Protein AF-A0A9E1AQU6-F1 (afdb_monomer_lite)

Radius of gyration: 32.53 Å; chains: 1; bounding box: 78×44×79 Å

Foldseek 3Di:
DKEKEWEDEPPFTFWIKIFPLADDDPPPLVVVSVQLVVLVVVLVCCLCPVVVADWDWDDDLTMTIIGHDDPVSRVVSRVSVVVSLVSLVVSCVVPPPNYDYYYDYPPDDDDDDPPPPPDDDDDDPPCPPVVSRDPDDDPDPPPPPPPPDPPPFAAPDDAFDWDAFFDWGTQDAPPQAAEDAQWDADPNRTITGHHTAGKHWDADPDRHIYIHGDHD

Structure (mmCIF, N/CA/C/O backbone):
data_AF-A0A9E1AQU6-F1
#
_entry.id   AF-A0A9E1AQU6-F1
#
loop_
_atom_site.group_PDB
_atom_site.id
_atom_site.type_symbol
_atom_site.label_atom_id
_atom_site.label_alt_id
_atom_site.label_comp_id
_atom_site.label_asym_id
_atom_site.label_entity_id
_atom_site.label_seq_id
_atom_site.pdbx_PDB_ins_code
_atom_site.Cartn_x
_atom_site.Cartn_y
_atom_site.Cartn_z
_atom_site.occupancy
_atom_site.B_iso_or_equiv
_atom_site.auth_seq_id
_atom_site.auth_comp_id
_atom_site.auth_asym_id
_atom_site.auth_atom_id
_atom_site.pdbx_PDB_model_num
ATOM 1 N N . MET A 1 1 ? -4.475 11.770 0.609 1.00 81.25 1 MET A N 1
ATOM 2 C CA . MET A 1 1 ? -4.523 12.179 2.023 1.00 81.25 1 MET A CA 1
ATOM 3 C C . MET A 1 1 ? -5.515 11.249 2.675 1.00 81.25 1 MET A C 1
ATOM 5 O O . MET A 1 1 ? -6.599 11.107 2.121 1.00 81.25 1 MET A O 1
ATOM 9 N N . ILE A 1 2 ? -5.113 10.579 3.747 1.00 87.69 2 ILE A N 1
ATOM 10 C CA . ILE A 1 2 ? -5.974 9.685 4.518 1.00 87.69 2 ILE A CA 1
ATOM 11 C C . ILE A 1 2 ? -6.575 10.509 5.648 1.00 87.69 2 ILE A C 1
ATOM 13 O O . ILE A 1 2 ? -5.837 11.195 6.349 1.00 87.69 2 ILE A O 1
ATOM 17 N N . TYR A 1 3 ? -7.886 10.434 5.831 1.00 89.38 3 TYR A N 1
ATOM 18 C CA . TYR A 1 3 ? -8.571 11.072 6.949 1.00 89.38 3 TYR A CA 1
ATOM 19 C C . TYR A 1 3 ? -9.037 9.989 7.907 1.00 89.38 3 TYR A C 1
ATOM 21 O O . TYR A 1 3 ? -9.740 9.069 7.493 1.00 89.38 3 TYR A O 1
ATOM 29 N N . ALA A 1 4 ? -8.625 10.082 9.165 1.00 92.31 4 ALA A N 1
ATOM 30 C CA . ALA A 1 4 ? -8.988 9.153 10.219 1.00 92.31 4 ALA A CA 1
ATOM 31 C C . ALA A 1 4 ? -9.686 9.912 11.352 1.00 92.31 4 ALA A C 1
ATOM 33 O O . ALA A 1 4 ? -9.085 10.713 12.069 1.00 92.31 4 ALA A O 1
ATOM 34 N N . HIS A 1 5 ? -10.975 9.639 11.496 1.00 93.62 5 HIS A N 1
ATOM 35 C CA . HIS A 1 5 ? -11.864 10.245 12.471 1.00 93.62 5 HIS A CA 1
ATOM 36 C C . HIS A 1 5 ? -12.239 9.207 13.524 1.00 93.62 5 HIS A C 1
ATOM 38 O O . HIS A 1 5 ? -12.744 8.140 13.183 1.00 93.62 5 HIS A O 1
ATOM 44 N N . PHE A 1 6 ? -12.032 9.515 14.801 1.00 93.25 6 PHE A N 1
ATOM 45 C CA . PHE A 1 6 ? -12.465 8.662 15.909 1.00 93.25 6 PHE A CA 1
ATOM 46 C C . PHE A 1 6 ? -13.637 9.296 16.651 1.00 93.25 6 PHE A C 1
ATOM 48 O O . PHE A 1 6 ? -13.600 10.475 17.010 1.00 93.25 6 PHE A O 1
ATOM 55 N N . PHE A 1 7 ? -14.672 8.499 16.905 1.00 92.62 7 PHE A N 1
ATOM 56 C CA . PHE A 1 7 ? -15.857 8.930 17.641 1.00 92.62 7 PHE A CA 1
ATOM 57 C C . PHE A 1 7 ? -15.645 8.676 19.135 1.00 92.62 7 PHE A C 1
ATOM 59 O O . PHE A 1 7 ? -15.258 7.573 19.527 1.00 92.62 7 PHE A O 1
ATOM 66 N N . LYS A 1 8 ? -15.904 9.673 19.986 1.00 87.12 8 LYS A N 1
ATOM 67 C CA . LYS A 1 8 ? -15.788 9.536 21.445 1.00 87.12 8 LYS A CA 1
ATOM 68 C C . LYS A 1 8 ? -17.160 9.612 22.121 1.00 87.12 8 LYS A C 1
ATOM 70 O O . LYS A 1 8 ? -17.977 10.478 21.803 1.00 87.12 8 LYS A O 1
ATOM 75 N N . PHE A 1 9 ? -17.387 8.734 23.098 1.00 84.25 9 PHE A N 1
ATOM 76 C CA . PHE A 1 9 ? -18.501 8.788 24.048 1.00 84.25 9 PHE A CA 1
ATOM 77 C C . PHE A 1 9 ? -17.932 8.932 25.465 1.00 84.25 9 PHE A C 1
ATOM 79 O O . PHE A 1 9 ? -17.433 7.977 26.066 1.00 84.25 9 PHE A O 1
ATOM 86 N N . GLY A 1 10 ? -17.929 10.161 25.985 1.00 85.00 10 GLY A N 1
ATOM 87 C CA . GLY A 1 10 ? -17.203 10.482 27.213 1.00 85.00 10 GLY A CA 1
ATOM 88 C C . GLY A 1 10 ? -15.702 10.220 27.051 1.00 85.00 10 GLY A C 1
ATOM 89 O O . GLY A 1 10 ? -15.044 10.876 26.249 1.00 85.00 10 GLY A O 1
ATOM 90 N N . LYS A 1 11 ? -15.159 9.261 27.814 1.00 84.38 11 LYS A N 1
ATOM 91 C CA . LYS A 1 11 ? -13.746 8.839 27.718 1.00 84.38 11 LYS A CA 1
ATOM 92 C C . LYS A 1 11 ? -13.517 7.651 26.781 1.00 84.38 11 LYS A C 1
ATOM 94 O O . LYS A 1 11 ? -12.368 7.338 26.488 1.00 84.38 11 LYS A O 1
ATOM 99 N N . LEU A 1 12 ? -14.583 6.978 26.355 1.00 86.50 12 LEU A N 1
ATOM 100 C CA . LEU A 1 12 ? -14.497 5.775 25.535 1.00 86.50 12 LEU A CA 1
ATOM 101 C C . LEU A 1 12 ? -14.495 6.134 24.054 1.00 86.50 12 LEU A C 1
ATOM 103 O O . LEU A 1 12 ? -15.091 7.128 23.635 1.00 86.50 12 LEU A O 1
ATOM 107 N N . CYS A 1 13 ? -13.837 5.300 23.257 1.00 89.88 13 CYS A N 1
ATOM 108 C CA . CYS A 1 13 ? -13.944 5.359 21.809 1.00 89.88 13 CYS A CA 1
ATOM 109 C C . CYS A 1 13 ? -15.171 4.545 21.388 1.00 89.88 13 CYS A C 1
ATOM 111 O O . CYS A 1 13 ? -15.266 3.359 21.691 1.00 89.88 13 CYS A O 1
ATOM 113 N N . SER A 1 14 ? -16.127 5.181 20.715 1.00 92.50 14 SER A N 1
ATOM 114 C CA . SER A 1 14 ? -17.335 4.518 20.219 1.00 92.50 14 SER A CA 1
ATOM 115 C C . SER A 1 14 ? -17.184 4.003 18.790 1.00 92.50 14 SER A C 1
ATOM 117 O O . SER A 1 14 ? -18.062 3.295 18.307 1.00 92.50 14 SER A O 1
ATOM 119 N N . GLY A 1 15 ? -16.085 4.319 18.104 1.00 93.12 15 GLY A N 1
ATOM 120 C CA . GLY A 1 15 ? -15.823 3.831 16.756 1.00 93.12 15 GLY A CA 1
ATOM 121 C C . GLY A 1 15 ? -14.897 4.739 15.957 1.00 93.12 15 GLY A C 1
ATOM 122 O O . GLY A 1 15 ? -14.245 5.626 16.508 1.00 93.12 15 GLY A O 1
ATOM 123 N N . PHE A 1 16 ? -14.859 4.530 14.646 1.00 94.62 16 PHE A N 1
ATOM 124 C CA . PHE A 1 16 ? -14.037 5.306 13.723 1.00 94.62 16 PHE A CA 1
ATOM 125 C C . PHE A 1 16 ? -14.684 5.437 12.336 1.00 94.62 16 PHE A C 1
ATOM 127 O O . PHE A 1 16 ? -15.526 4.628 11.944 1.00 94.62 16 PHE A O 1
ATOM 134 N N . SER A 1 17 ? -14.256 6.444 11.581 1.00 92.88 17 SER A N 1
ATOM 135 C CA . SER A 1 17 ? -14.428 6.576 10.134 1.00 92.88 17 SER A CA 1
ATOM 136 C C . SER A 1 17 ? -13.066 6.868 9.514 1.00 92.88 17 SER A C 1
ATOM 138 O O . SER A 1 17 ? -12.345 7.753 9.973 1.00 92.88 17 SER A O 1
ATOM 140 N N . ILE A 1 18 ? -12.689 6.098 8.499 1.00 91.25 18 ILE A N 1
ATOM 141 C CA . ILE A 1 18 ? -11.427 6.268 7.785 1.00 91.25 18 ILE A CA 1
ATOM 142 C C . ILE A 1 18 ? -11.747 6.384 6.305 1.00 91.25 18 ILE A C 1
ATOM 144 O O . ILE A 1 18 ? -12.448 5.539 5.760 1.00 91.25 18 ILE A O 1
ATOM 148 N N . SER A 1 19 ? -11.240 7.434 5.662 1.00 88.44 19 SER A N 1
ATOM 149 C CA . SER A 1 19 ? -11.447 7.710 4.241 1.00 88.44 19 SER A CA 1
ATOM 150 C C . SER A 1 19 ? -10.154 8.112 3.534 1.00 88.44 19 SER A C 1
ATOM 152 O O . SER A 1 19 ? -9.137 8.406 4.166 1.00 88.44 19 SER A O 1
ATOM 154 N N . GLY A 1 20 ? -10.160 8.085 2.199 1.00 81.62 20 GLY A N 1
ATOM 155 C CA . GLY A 1 20 ? -8.992 8.466 1.394 1.00 81.62 20 GLY A CA 1
ATOM 156 C C . GLY A 1 20 ? -7.836 7.459 1.442 1.00 81.62 20 GLY A C 1
ATOM 157 O O . GLY A 1 20 ? -6.734 7.767 0.986 1.00 81.62 20 GLY A O 1
ATOM 158 N N . HIS A 1 21 ? -8.090 6.263 1.981 1.00 70.12 21 HIS A N 1
ATOM 159 C CA . HIS A 1 21 ? -7.170 5.123 1.996 1.00 70.12 21 HIS A CA 1
ATOM 160 C C . HIS A 1 21 ? -7.292 4.244 0.735 1.00 70.12 21 HIS A C 1
ATOM 162 O O . HIS A 1 21 ? -6.485 3.333 0.556 1.00 70.12 21 HIS A O 1
ATOM 168 N N . ALA A 1 22 ? -8.264 4.516 -0.149 1.00 60.03 22 ALA A N 1
ATOM 169 C CA . ALA A 1 22 ? -8.421 3.858 -1.444 1.00 60.03 22 ALA A CA 1
ATOM 170 C C . ALA A 1 22 ? -8.105 4.844 -2.589 1.00 60.03 22 ALA A C 1
ATOM 172 O O . ALA A 1 22 ? -8.718 5.903 -2.709 1.00 60.03 22 ALA A O 1
ATOM 173 N N . GLY A 1 23 ? -7.113 4.524 -3.430 1.00 57.84 23 GLY A N 1
ATOM 174 C CA . GLY A 1 23 ? -6.743 5.356 -4.584 1.00 57.84 23 GLY A CA 1
ATOM 175 C C . GLY A 1 23 ? -5.286 5.215 -5.035 1.00 57.84 23 GLY A C 1
ATOM 176 O O . GLY A 1 23 ? -4.486 4.543 -4.390 1.00 57.84 23 GLY A O 1
ATOM 177 N N . TYR A 1 24 ? -4.948 5.846 -6.164 1.00 47.81 24 TYR A N 1
ATOM 178 C CA . TYR A 1 24 ? -3.566 5.980 -6.643 1.00 47.81 24 TYR A CA 1
ATOM 179 C C . TYR A 1 24 ? -2.868 7.114 -5.893 1.00 47.81 24 TYR A C 1
ATOM 181 O O . TYR A 1 24 ? -3.342 8.251 -5.923 1.00 47.81 24 TYR A O 1
ATOM 189 N N . ALA A 1 25 ? -1.731 6.828 -5.266 1.00 54.50 25 ALA A N 1
ATOM 190 C CA . ALA A 1 25 ? -0.905 7.840 -4.633 1.00 54.50 25 ALA A CA 1
ATOM 191 C C . ALA A 1 25 ? 0.552 7.740 -5.122 1.00 54.50 25 ALA A C 1
ATOM 193 O O . ALA A 1 25 ? 0.964 6.743 -5.710 1.00 54.50 25 ALA A O 1
ATOM 194 N N . ASP A 1 26 ? 1.328 8.813 -4.953 1.00 54.22 26 ASP A N 1
ATOM 195 C CA . ASP A 1 26 ? 2.749 8.820 -5.319 1.00 54.22 26 ASP A CA 1
ATOM 196 C C . ASP A 1 26 ? 3.535 7.762 -4.524 1.00 54.22 26 ASP A C 1
ATOM 198 O O . ASP A 1 26 ? 3.145 7.371 -3.419 1.00 54.22 26 ASP A O 1
ATOM 202 N N . TYR A 1 27 ? 4.681 7.330 -5.059 1.00 51.16 27 TYR A N 1
ATOM 203 C CA . TYR A 1 27 ? 5.552 6.337 -4.423 1.00 51.16 27 TYR A CA 1
ATOM 204 C C . TYR A 1 27 ? 5.851 6.707 -2.955 1.00 51.16 27 TYR A C 1
ATOM 206 O O . TYR A 1 27 ? 6.379 7.782 -2.680 1.00 51.16 27 TYR A O 1
ATOM 214 N N . GLY A 1 28 ? 5.491 5.822 -2.017 1.00 53.81 28 GLY A N 1
ATOM 215 C CA . GLY A 1 28 ? 5.585 6.041 -0.564 1.00 53.81 28 GLY A CA 1
ATOM 216 C C . GLY A 1 28 ? 4.226 6.225 0.124 1.00 53.81 28 GLY A C 1
ATOM 217 O O . GLY A 1 28 ? 4.003 5.641 1.181 1.00 53.81 28 GLY A O 1
ATOM 218 N N . LYS A 1 29 ? 3.266 6.909 -0.512 1.00 61.75 29 LYS A N 1
ATOM 219 C CA . LYS A 1 29 ? 1.885 7.021 -0.001 1.00 61.75 29 LYS A CA 1
ATOM 220 C C . LYS A 1 29 ? 1.119 5.696 -0.113 1.00 61.75 29 LYS A C 1
ATOM 222 O O . LYS A 1 29 ? 0.287 5.401 0.737 1.00 61.75 29 LYS A O 1
ATOM 227 N N . ASP A 1 30 ? 1.463 4.863 -1.098 1.00 69.19 30 ASP A N 1
ATOM 228 C CA . ASP A 1 30 ? 0.910 3.508 -1.261 1.00 69.19 30 ASP A CA 1
ATOM 229 C C . ASP A 1 30 ? 1.187 2.600 -0.045 1.00 69.19 30 ASP A C 1
ATOM 231 O O . ASP A 1 30 ? 0.368 1.744 0.289 1.00 69.19 30 ASP A O 1
ATOM 235 N N . ILE A 1 31 ? 2.330 2.792 0.631 1.00 75.38 31 ILE A N 1
ATOM 236 C CA . ILE A 1 31 ? 2.708 2.018 1.825 1.00 75.38 31 ILE A CA 1
ATOM 237 C C . ILE A 1 31 ? 1.807 2.413 2.994 1.00 75.38 31 ILE A C 1
ATOM 239 O O . ILE A 1 31 ? 1.235 1.541 3.643 1.00 75.38 31 ILE A O 1
ATOM 243 N N . ALA A 1 32 ? 1.615 3.716 3.213 1.00 79.62 32 ALA A N 1
ATOM 244 C CA . ALA A 1 32 ? 0.708 4.214 4.239 1.00 79.62 32 ALA A CA 1
ATOM 245 C C . ALA A 1 32 ? -0.735 3.735 3.998 1.00 79.62 32 ALA A C 1
ATOM 247 O O . ALA A 1 32 ? -1.357 3.215 4.919 1.00 79.62 32 ALA A O 1
ATOM 248 N N . CYS A 1 33 ? -1.250 3.808 2.764 1.00 82.50 33 CYS A N 1
ATOM 249 C CA . CYS A 1 33 ? -2.588 3.302 2.436 1.00 82.50 33 CYS A CA 1
ATOM 250 C C . CYS A 1 33 ? -2.745 1.803 2.743 1.00 82.50 33 CYS A C 1
ATOM 252 O O . CYS A 1 33 ? -3.758 1.395 3.315 1.00 82.50 33 CYS A O 1
ATOM 254 N N . ALA A 1 34 ? -1.748 0.980 2.398 1.00 82.69 34 ALA A N 1
ATOM 255 C CA . ALA A 1 34 ? -1.772 -0.456 2.671 1.00 82.69 34 ALA A CA 1
ATOM 256 C C . ALA A 1 34 ? -1.716 -0.766 4.177 1.00 82.69 34 ALA A C 1
ATOM 258 O O . ALA A 1 34 ? -2.478 -1.612 4.655 1.00 82.69 34 ALA A O 1
ATOM 259 N N . SER A 1 35 ? -0.861 -0.061 4.925 1.00 87.62 35 SER A N 1
ATOM 260 C CA . SER A 1 35 ? -0.761 -0.192 6.383 1.00 87.62 35 SER A CA 1
ATOM 261 C C . SER A 1 35 ? -2.067 0.203 7.071 1.00 87.62 35 SER A C 1
ATOM 263 O O . SER A 1 35 ? -2.590 -0.574 7.868 1.00 87.62 35 SER A O 1
ATOM 265 N N . VAL A 1 36 ? -2.651 1.350 6.698 1.00 89.62 36 VAL A N 1
ATOM 266 C CA . VAL A 1 36 ? -3.947 1.805 7.226 1.00 89.62 36 VAL A CA 1
ATOM 267 C C . VAL A 1 36 ? -5.040 0.789 6.911 1.00 89.62 36 VAL A C 1
ATOM 269 O O . VAL A 1 36 ? -5.728 0.346 7.823 1.00 89.62 36 VAL A O 1
ATOM 272 N N . THR A 1 37 ? -5.167 0.359 5.653 1.00 87.38 37 THR A N 1
ATOM 273 C CA . THR A 1 37 ? -6.201 -0.611 5.246 1.00 87.38 37 THR A CA 1
ATOM 274 C C . THR A 1 37 ? -6.109 -1.903 6.061 1.00 87.38 37 THR A C 1
ATOM 276 O O . THR A 1 37 ? -7.117 -2.380 6.577 1.00 87.38 37 THR A O 1
ATOM 279 N N . SER A 1 38 ? -4.896 -2.433 6.242 1.00 90.06 38 SER A N 1
ATOM 280 C CA . SER A 1 38 ? -4.673 -3.677 6.989 1.00 90.06 38 SER A CA 1
ATOM 281 C C . SER A 1 38 ? -5.001 -3.525 8.477 1.00 90.06 38 SER A C 1
ATOM 283 O O . SER A 1 38 ? -5.606 -4.417 9.071 1.00 90.06 38 SER A O 1
ATOM 285 N N . ALA A 1 39 ? -4.626 -2.395 9.085 1.00 92.94 39 ALA A N 1
ATOM 286 C CA . ALA A 1 39 ? -4.916 -2.118 10.488 1.00 92.94 39 ALA A CA 1
ATOM 287 C C . ALA A 1 39 ? -6.423 -1.965 10.737 1.00 92.94 39 ALA A C 1
ATOM 289 O O . ALA A 1 39 ? -6.947 -2.508 11.706 1.00 92.94 39 ALA A O 1
ATOM 290 N N . VAL A 1 40 ? -7.131 -1.281 9.836 1.00 92.19 40 VAL A N 1
ATOM 291 C CA . VAL A 1 40 ? -8.583 -1.093 9.924 1.00 92.19 40 VAL A CA 1
ATOM 292 C C . VAL A 1 40 ? -9.331 -2.411 9.808 1.00 92.19 40 VAL A C 1
ATOM 294 O O . VAL A 1 40 ? -10.219 -2.682 10.614 1.00 92.19 40 VAL A O 1
ATOM 297 N N . GLU A 1 41 ? -8.956 -3.247 8.841 1.00 88.88 41 GLU A N 1
ATOM 298 C CA . GLU A 1 41 ? -9.550 -4.571 8.657 1.00 88.88 41 GLU A CA 1
ATOM 299 C C . GLU A 1 41 ? -9.289 -5.474 9.870 1.00 88.88 41 GLU A C 1
ATOM 301 O O . GLU A 1 41 ? -10.209 -6.125 10.365 1.00 88.88 41 GLU A O 1
ATOM 306 N N . LEU A 1 42 ? -8.068 -5.458 10.414 1.00 92.75 42 LEU A N 1
ATOM 307 C CA . LEU A 1 42 ? -7.732 -6.202 11.628 1.00 92.75 42 LEU A CA 1
ATOM 308 C C . LEU A 1 42 ? -8.572 -5.747 12.829 1.00 92.75 42 LEU A C 1
ATOM 310 O O . LEU A 1 42 ? -9.098 -6.587 13.558 1.00 92.75 42 LEU A O 1
ATOM 314 N N . THR A 1 43 ? -8.725 -4.438 13.031 1.00 94.94 43 THR A N 1
ATOM 315 C CA . THR A 1 43 ? -9.535 -3.881 14.122 1.00 94.94 43 THR A CA 1
ATOM 316 C C . THR A 1 43 ? -11.013 -4.217 13.947 1.00 94.94 43 THR A C 1
ATOM 318 O O . THR A 1 43 ? -11.650 -4.662 14.901 1.00 94.94 43 THR A O 1
ATOM 321 N N . ALA A 1 44 ? -11.561 -4.065 12.739 1.00 91.56 44 ALA A N 1
ATOM 322 C CA . ALA A 1 44 ? -12.957 -4.383 12.455 1.00 91.56 44 ALA A CA 1
ATOM 323 C C . ALA A 1 44 ? -13.258 -5.872 12.686 1.00 91.56 44 ALA A C 1
ATOM 325 O O . ALA A 1 44 ? -14.219 -6.198 13.385 1.00 91.56 44 ALA A O 1
ATOM 326 N N . ASN A 1 45 ? -12.403 -6.767 12.182 1.00 89.69 45 ASN A N 1
ATOM 327 C CA . ASN A 1 45 ? -12.534 -8.212 12.385 1.00 89.69 45 ASN A CA 1
ATOM 328 C C . ASN A 1 45 ? -12.310 -8.602 13.854 1.00 89.69 45 ASN A C 1
ATOM 330 O O . ASN A 1 45 ? -13.003 -9.465 14.383 1.00 89.69 45 ASN A O 1
ATOM 334 N N . GLY A 1 46 ? -11.384 -7.946 14.556 1.00 92.69 46 GLY A N 1
ATOM 335 C CA . GLY A 1 46 ? -11.178 -8.151 15.989 1.00 92.69 46 GLY A CA 1
ATOM 336 C C . GLY A 1 46 ? -12.431 -7.843 16.812 1.00 92.69 46 GLY A C 1
ATOM 337 O O . GLY A 1 46 ? -12.830 -8.625 17.671 1.00 92.69 46 GLY A O 1
ATOM 338 N N . ILE A 1 47 ? -13.105 -6.737 16.504 1.00 91.81 47 ILE A N 1
ATOM 339 C CA . ILE A 1 47 ? -14.329 -6.326 17.200 1.00 91.81 47 ILE A CA 1
ATOM 340 C C . ILE A 1 47 ? -15.509 -7.240 16.840 1.00 91.81 47 ILE A C 1
ATOM 342 O O . ILE A 1 47 ? -16.239 -7.683 17.726 1.00 91.81 47 ILE A O 1
ATOM 346 N N . THR A 1 48 ? -15.705 -7.530 15.556 1.00 88.94 48 THR A N 1
ATOM 347 C CA . THR A 1 48 ? -16.909 -8.232 15.080 1.00 88.94 48 THR A CA 1
ATOM 348 C C . THR A 1 48 ? -16.804 -9.750 15.161 1.00 88.94 48 THR A C 1
ATOM 350 O O . THR A 1 48 ? -17.756 -10.393 15.588 1.00 88.94 48 THR A O 1
ATOM 353 N N . GLU A 1 49 ? -15.655 -10.331 14.818 1.00 87.94 49 GLU A N 1
ATOM 354 C CA . GLU A 1 49 ? -15.488 -11.785 14.699 1.00 87.94 49 GLU A CA 1
ATOM 355 C C . GLU A 1 49 ? -14.840 -12.398 15.945 1.00 87.94 49 GLU A C 1
ATOM 357 O O . GLU A 1 49 ? -15.243 -13.469 16.392 1.00 87.94 49 GLU A O 1
ATOM 362 N N . ILE A 1 50 ? -13.843 -11.726 16.536 1.00 89.56 50 ILE A N 1
ATOM 363 C CA . ILE A 1 50 ? -13.146 -12.257 17.720 1.00 89.56 50 ILE A CA 1
ATOM 364 C C . ILE A 1 50 ? -13.923 -11.952 18.999 1.00 89.56 50 ILE A C 1
ATOM 366 O O . ILE A 1 50 ? -14.145 -12.848 19.811 1.00 89.56 50 ILE A O 1
ATOM 370 N N . LEU A 1 51 ? -14.341 -10.698 19.188 1.00 89.31 51 LEU A N 1
ATOM 371 C CA . LEU A 1 51 ? -15.143 -10.319 20.351 1.00 89.31 51 LEU A CA 1
ATOM 372 C C . LEU A 1 51 ? -16.642 -10.594 20.161 1.00 89.31 51 LEU A C 1
ATOM 374 O O . LEU A 1 51 ? -17.377 -10.612 21.148 1.00 89.31 51 LEU A O 1
ATOM 378 N N . GLY A 1 52 ? -17.107 -10.810 18.925 1.00 89.38 52 GLY A N 1
ATOM 379 C CA . GLY A 1 52 ? -18.523 -11.058 18.644 1.00 89.38 52 GLY A CA 1
ATOM 380 C C . GLY A 1 52 ? -19.422 -9.849 18.920 1.00 89.38 52 GLY A C 1
ATOM 381 O O . GLY A 1 52 ? -20.602 -10.027 19.230 1.00 89.38 52 GLY A O 1
ATOM 382 N N . LEU A 1 53 ? -18.875 -8.627 18.891 1.00 89.81 53 LEU A N 1
ATOM 383 C CA . LEU A 1 53 ? -19.614 -7.427 19.280 1.00 89.81 53 LEU A CA 1
ATOM 384 C C . LEU A 1 53 ? -20.501 -6.925 18.133 1.00 89.81 53 LEU A C 1
ATOM 386 O O . LEU A 1 53 ? -20.047 -6.846 16.988 1.00 89.81 53 LEU A O 1
ATOM 390 N N . PRO A 1 54 ? -21.753 -6.525 18.422 1.00 84.81 54 PRO A N 1
ATOM 391 C CA . PRO A 1 54 ? -22.643 -5.956 17.421 1.00 84.81 54 PRO A CA 1
ATOM 392 C C . PRO A 1 54 ? -22.197 -4.528 17.068 1.00 84.81 54 PRO A C 1
ATOM 394 O O . PRO A 1 54 ? -22.534 -3.569 17.763 1.00 84.81 54 PRO A O 1
ATOM 397 N N . ALA A 1 55 ? -21.442 -4.389 15.978 1.00 87.00 55 ALA A N 1
ATOM 398 C CA . ALA A 1 55 ? -21.013 -3.104 15.434 1.00 87.00 55 ALA A CA 1
ATOM 399 C C . ALA A 1 55 ? -21.809 -2.731 14.174 1.00 87.00 55 ALA A C 1
ATOM 401 O O . ALA A 1 55 ? -22.101 -3.576 13.328 1.00 87.00 55 ALA A O 1
ATOM 402 N N . GLU A 1 56 ? -22.132 -1.448 14.028 1.00 85.69 56 GLU A N 1
ATOM 403 C CA . GLU A 1 56 ? -22.651 -0.893 12.781 1.00 85.69 56 GLU A CA 1
ATOM 404 C C . GLU A 1 56 ? -21.481 -0.613 11.837 1.00 85.69 56 GLU A C 1
ATOM 406 O O . GLU A 1 56 ? -20.588 0.172 12.159 1.00 85.69 56 GLU A O 1
ATOM 411 N N . LEU A 1 57 ? -21.488 -1.264 10.673 1.00 81.31 57 LEU A N 1
ATOM 412 C CA . LEU A 1 57 ? -20.467 -1.112 9.641 1.00 81.31 57 LEU A CA 1
ATOM 413 C C . LEU A 1 57 ? -21.058 -0.454 8.398 1.00 81.31 57 LEU A C 1
ATOM 415 O O . LEU A 1 57 ? -22.075 -0.904 7.870 1.00 81.31 57 LEU A O 1
ATOM 419 N N . ASN A 1 58 ? -20.389 0.582 7.901 1.00 80.12 58 ASN A N 1
ATOM 420 C CA . ASN A 1 58 ? -20.687 1.188 6.610 1.00 80.12 58 ASN A CA 1
ATOM 421 C C . ASN A 1 58 ? -19.425 1.156 5.749 1.00 80.12 58 ASN A C 1
ATOM 423 O O . ASN A 1 58 ? -18.389 1.705 6.123 1.00 80.12 58 ASN A O 1
ATOM 427 N N . LEU A 1 59 ? -19.527 0.462 4.619 1.00 75.06 59 LEU A N 1
ATOM 428 C CA . LEU A 1 59 ? -18.446 0.258 3.668 1.00 75.06 59 LEU A CA 1
ATOM 429 C C . LEU A 1 59 ? -18.839 0.957 2.373 1.00 75.06 59 LEU A C 1
ATOM 431 O O . LEU A 1 59 ? -19.683 0.463 1.624 1.00 75.06 59 LEU A O 1
ATOM 435 N N . GLN A 1 60 ? -18.241 2.114 2.125 1.00 74.81 60 GLN A N 1
ATOM 436 C CA . GLN A 1 60 ? -18.348 2.817 0.852 1.00 74.81 60 GLN A CA 1
ATOM 437 C C . GLN A 1 60 ? -17.015 2.721 0.112 1.00 74.81 60 GLN A C 1
ATOM 439 O O . GLN A 1 60 ? -15.985 2.427 0.716 1.00 74.81 60 GLN A O 1
ATOM 444 N N . GLU A 1 61 ? -17.019 2.973 -1.201 1.00 62.03 61 GLU A N 1
ATOM 445 C CA . GLU A 1 61 ? -15.843 2.788 -2.074 1.00 62.03 61 GLU A CA 1
ATOM 446 C C . GLU A 1 61 ? -14.568 3.495 -1.578 1.00 62.03 61 GLU A C 1
ATOM 448 O O . GLU A 1 61 ? -13.467 3.094 -1.946 1.00 62.03 61 GLU A O 1
ATOM 453 N N . ASN A 1 62 ? -14.691 4.523 -0.733 1.00 72.75 62 ASN A N 1
ATOM 454 C CA . ASN A 1 62 ? -13.554 5.259 -0.186 1.00 72.75 62 ASN A CA 1
ATOM 455 C C . ASN A 1 62 ? -13.702 5.623 1.303 1.00 72.75 62 ASN A C 1
ATOM 457 O O . ASN A 1 62 ? -13.031 6.544 1.770 1.00 72.75 62 ASN A O 1
ATOM 461 N N . GLU A 1 63 ? -14.594 4.947 2.032 1.00 82.31 63 GLU A N 1
ATOM 462 C CA . GLU A 1 63 ? -14.787 5.155 3.471 1.00 82.31 63 GLU A CA 1
ATOM 463 C C . GLU A 1 63 ? -15.135 3.835 4.170 1.00 82.31 63 GLU A C 1
ATOM 465 O O . GLU A 1 63 ? -16.066 3.130 3.772 1.00 82.31 63 GLU A O 1
ATOM 470 N N . ILE A 1 64 ? -14.413 3.529 5.247 1.00 87.12 64 ILE A N 1
ATOM 471 C CA . ILE A 1 64 ? -14.771 2.488 6.209 1.00 87.12 64 ILE A CA 1
ATOM 472 C C . ILE A 1 64 ? -15.213 3.169 7.493 1.00 87.12 64 ILE A C 1
ATOM 474 O O . ILE A 1 64 ? -14.429 3.877 8.125 1.00 87.12 64 ILE A O 1
ATOM 478 N N . ARG A 1 65 ? -16.443 2.896 7.921 1.00 89.88 65 ARG A N 1
ATOM 479 C CA . ARG A 1 65 ? -16.970 3.368 9.199 1.00 89.88 65 ARG A CA 1
ATOM 480 C C . ARG A 1 65 ? -17.424 2.203 10.063 1.00 89.88 65 ARG A C 1
ATOM 482 O O . ARG A 1 65 ? -18.169 1.345 9.595 1.00 89.88 65 ARG A O 1
ATOM 489 N N . LEU A 1 66 ? -17.008 2.218 11.324 1.00 92.38 66 LEU A N 1
ATOM 490 C CA . LEU A 1 66 ? -17.427 1.289 12.368 1.00 92.38 66 LEU A CA 1
ATOM 491 C C . LEU A 1 66 ? -17.923 2.093 13.567 1.00 92.38 66 LEU A C 1
ATOM 493 O O . LEU A 1 66 ? -17.216 2.981 14.041 1.00 92.38 66 LEU A O 1
ATOM 497 N N . SER A 1 67 ? -19.105 1.769 14.083 1.00 92.25 67 SER A N 1
ATOM 498 C CA . SER A 1 67 ? -19.625 2.351 15.325 1.00 92.25 67 SER A CA 1
ATOM 499 C C . SER A 1 67 ? -20.262 1.317 16.247 1.00 92.25 67 SER A C 1
ATOM 501 O O . SER A 1 67 ? -20.957 0.403 15.813 1.00 92.25 67 SER A O 1
ATOM 503 N N . LEU A 1 68 ? -20.041 1.497 17.544 1.00 90.88 68 LEU A N 1
ATOM 504 C CA . LEU A 1 68 ? -20.634 0.740 18.638 1.00 90.88 68 LEU A CA 1
ATOM 505 C C . LEU A 1 68 ? -21.654 1.625 19.350 1.00 90.88 68 LEU A C 1
ATOM 507 O O . LEU A 1 68 ? -21.427 2.816 19.555 1.00 90.88 68 LEU A O 1
ATOM 511 N N . THR A 1 69 ? -22.781 1.039 19.741 1.00 88.31 69 THR A N 1
ATOM 512 C CA . THR A 1 69 ? -23.898 1.783 20.346 1.00 88.31 69 THR A CA 1
ATOM 513 C C . THR A 1 69 ? -24.028 1.557 21.849 1.00 88.31 69 THR A C 1
ATOM 515 O O . THR A 1 69 ? -24.556 2.417 22.551 1.00 88.31 69 THR A O 1
ATOM 518 N N . LYS A 1 70 ? -23.533 0.427 22.368 1.00 89.19 70 LYS A N 1
ATOM 519 C CA . LYS A 1 70 ? -23.606 0.082 23.794 1.00 89.19 70 LYS A CA 1
ATOM 520 C C . LYS A 1 70 ? -22.285 0.348 24.497 1.00 89.19 70 LYS A C 1
ATOM 522 O O . LYS A 1 70 ? -21.235 -0.077 24.028 1.00 89.19 70 LYS A O 1
ATOM 527 N N . GLU A 1 71 ? -22.359 0.946 25.681 1.00 90.06 71 GLU A N 1
ATOM 528 C CA . GLU A 1 71 ? -21.186 1.234 26.513 1.00 90.06 71 GLU A CA 1
ATOM 529 C C . GLU A 1 71 ? -20.401 -0.034 26.895 1.00 90.06 71 GLU A C 1
ATOM 531 O O . GLU A 1 71 ? -19.175 -0.030 26.851 1.00 90.06 71 GLU A O 1
ATOM 536 N N . SER A 1 72 ? -21.086 -1.152 27.177 1.00 89.44 72 SER A N 1
ATOM 537 C CA . SER A 1 72 ? -20.439 -2.450 27.438 1.00 89.44 72 SER A CA 1
ATOM 538 C C . SER A 1 72 ? -19.545 -2.905 26.286 1.00 89.44 72 SER A C 1
ATOM 540 O O . SER A 1 72 ? -18.452 -3.424 26.505 1.00 89.44 72 SER A O 1
ATOM 542 N N . ASP A 1 73 ? -20.011 -2.683 25.059 1.00 92.00 73 ASP A N 1
ATOM 543 C CA . ASP A 1 73 ? -19.342 -3.132 23.845 1.00 92.00 73 ASP A CA 1
ATOM 544 C C . ASP A 1 73 ? -18.177 -2.185 23.530 1.00 92.00 73 ASP A C 1
ATOM 546 O O . ASP A 1 73 ? -17.108 -2.643 23.141 1.00 92.00 73 ASP A O 1
ATOM 550 N N . MET A 1 74 ? -18.339 -0.881 23.792 1.00 92.31 74 MET A N 1
ATOM 551 C CA . MET A 1 74 ? -17.249 0.103 23.723 1.00 92.31 74 MET A CA 1
ATOM 552 C C . MET A 1 74 ? -16.106 -0.269 24.672 1.00 92.31 74 MET A C 1
ATOM 554 O O . MET A 1 74 ? -14.954 -0.299 24.255 1.00 92.31 74 MET A O 1
ATOM 558 N N . ILE A 1 75 ? -16.418 -0.617 25.927 1.00 91.81 75 ILE A N 1
ATOM 559 C CA . ILE A 1 75 ? -15.414 -1.042 26.916 1.00 91.81 75 ILE A CA 1
ATOM 560 C C . ILE A 1 75 ? -14.678 -2.299 26.433 1.00 91.81 75 ILE A C 1
ATOM 562 O O . ILE A 1 75 ? -13.451 -2.355 26.502 1.00 91.81 75 ILE A O 1
ATOM 566 N N . ALA A 1 76 ? -15.408 -3.294 25.923 1.00 92.75 76 ALA A N 1
ATOM 567 C CA . ALA A 1 76 ? -14.818 -4.534 25.423 1.00 92.75 76 ALA A CA 1
ATOM 568 C C . ALA A 1 76 ? -13.951 -4.318 24.166 1.00 92.75 76 ALA A C 1
ATOM 570 O O . ALA A 1 76 ? -12.896 -4.937 24.031 1.00 92.75 76 ALA A O 1
ATOM 571 N N . ALA A 1 77 ? -14.366 -3.424 23.266 1.00 94.81 77 ALA A N 1
ATOM 572 C CA . ALA A 1 77 ? -13.651 -3.095 22.034 1.00 94.81 77 ALA A CA 1
ATOM 573 C C . ALA A 1 77 ? -12.485 -2.114 22.233 1.00 94.81 77 ALA A C 1
ATOM 575 O O . ALA A 1 77 ? -11.653 -1.971 21.334 1.00 94.81 77 ALA A O 1
ATOM 576 N N . GLN A 1 78 ? -12.408 -1.441 23.385 1.00 94.50 78 GLN A N 1
ATOM 577 C CA . GLN A 1 78 ? -11.464 -0.353 23.634 1.00 94.50 78 GLN A CA 1
ATOM 578 C C . GLN A 1 78 ? -10.002 -0.715 23.308 1.00 94.50 78 GLN A C 1
ATOM 580 O O . GLN A 1 78 ? -9.365 0.078 22.618 1.00 94.50 78 GLN A O 1
ATOM 585 N N . PRO A 1 79 ? -9.468 -1.907 23.662 1.00 94.94 79 PRO A N 1
ATOM 586 C CA . PRO A 1 79 ? -8.096 -2.268 23.302 1.00 94.94 79 PRO A CA 1
ATOM 587 C C . PRO A 1 79 ? -7.836 -2.282 21.788 1.00 94.94 79 PRO A C 1
ATOM 589 O O . PRO A 1 79 ? -6.755 -1.900 21.348 1.00 94.94 79 PRO A O 1
ATOM 592 N N . PHE A 1 80 ? -8.821 -2.687 20.979 1.00 95.56 80 PHE A N 1
ATOM 593 C CA . PHE A 1 80 ? -8.709 -2.694 19.517 1.00 95.56 80 PHE A CA 1
ATOM 594 C C . PHE A 1 80 ? -8.772 -1.280 18.932 1.00 95.56 80 PHE A C 1
ATOM 596 O O . PHE A 1 80 ? -8.047 -0.969 17.983 1.00 95.56 80 PHE A O 1
ATOM 603 N N . LEU A 1 81 ? -9.626 -0.425 19.499 1.00 94.62 81 LEU A N 1
ATOM 604 C CA . LEU A 1 81 ? -9.774 0.968 19.079 1.00 94.62 81 LEU A CA 1
ATOM 605 C C . LEU A 1 81 ? -8.544 1.801 19.463 1.00 94.62 81 LEU A C 1
ATOM 607 O O . LEU A 1 81 ? -8.029 2.530 18.619 1.00 94.62 81 LEU A O 1
ATOM 611 N N . ASP A 1 82 ? -8.023 1.634 20.680 1.00 91.56 82 ASP A N 1
ATOM 612 C CA . ASP A 1 82 ? -6.802 2.296 21.154 1.00 91.56 82 ASP A CA 1
ATOM 613 C C . ASP A 1 82 ? -5.575 1.844 20.358 1.00 91.56 82 ASP A C 1
ATOM 615 O O . ASP A 1 82 ? -4.741 2.669 19.982 1.00 91.56 82 ASP A O 1
ATOM 619 N N . ALA A 1 83 ? -5.473 0.544 20.049 1.00 93.62 83 ALA A N 1
ATOM 620 C CA . ALA A 1 83 ? -4.391 0.014 19.224 1.00 93.62 83 ALA A CA 1
ATOM 621 C C . ALA A 1 83 ? -4.401 0.618 17.812 1.00 93.62 83 ALA A C 1
ATOM 623 O O . ALA A 1 83 ? -3.348 1.023 17.317 1.00 93.62 83 ALA A O 1
ATOM 624 N N . LEU A 1 84 ? -5.578 0.731 17.182 1.00 95.31 84 LEU A N 1
ATOM 625 C CA . LEU A 1 84 ? -5.714 1.392 15.883 1.00 95.31 84 LEU A CA 1
ATOM 626 C C . LEU A 1 84 ? -5.311 2.867 15.976 1.00 95.31 84 LEU A C 1
ATOM 628 O O . LEU A 1 84 ? -4.532 3.346 15.158 1.00 95.31 84 LEU A O 1
ATOM 632 N N . GLN A 1 85 ? -5.804 3.576 16.991 1.00 91.75 85 GLN 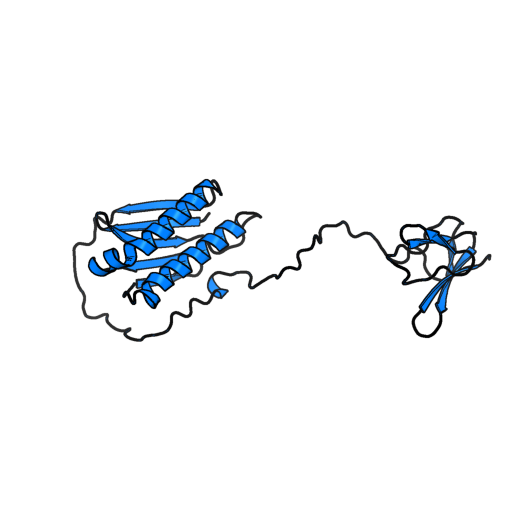A N 1
ATOM 633 C CA . GLN A 1 85 ? -5.533 4.997 17.188 1.00 91.75 85 GLN A CA 1
ATOM 634 C C . GLN A 1 85 ? -4.031 5.268 17.384 1.00 91.75 85 GLN A C 1
ATOM 636 O O . GLN A 1 85 ? -3.467 6.153 16.738 1.00 91.75 85 GLN A O 1
ATOM 641 N N . LEU A 1 86 ? -3.359 4.450 18.202 1.00 88.94 86 LEU A N 1
ATOM 642 C CA . LEU A 1 86 ? -1.910 4.498 18.393 1.00 88.94 86 LEU A CA 1
ATOM 643 C C . LEU A 1 86 ? -1.154 4.186 17.097 1.00 88.94 86 LEU A C 1
ATOM 645 O O . LEU A 1 86 ? -0.215 4.900 16.751 1.00 88.94 86 LEU A O 1
ATOM 649 N N . HIS A 1 87 ? -1.562 3.145 16.368 1.00 92.62 87 HIS A N 1
ATOM 650 C CA . HIS A 1 87 ? -0.917 2.757 15.116 1.00 92.62 87 HIS A CA 1
ATOM 651 C C . HIS A 1 87 ? -0.991 3.870 14.065 1.00 92.62 87 HIS A C 1
ATOM 653 O O . HIS A 1 87 ? 0.025 4.216 13.463 1.00 92.62 87 HIS A O 1
ATOM 659 N N . LEU A 1 88 ? -2.168 4.474 13.880 1.00 90.75 88 LEU A N 1
ATOM 660 C CA . LEU A 1 88 ? -2.340 5.576 12.935 1.00 90.75 88 LEU A CA 1
ATOM 661 C C . LEU A 1 88 ? -1.543 6.813 13.352 1.00 90.75 88 LEU A C 1
ATOM 663 O O . LEU A 1 88 ? -0.988 7.489 12.488 1.00 90.75 88 LEU A O 1
ATOM 667 N N . LYS A 1 89 ? -1.433 7.087 14.658 1.00 86.44 89 LYS A N 1
ATOM 668 C CA . LYS A 1 89 ? -0.594 8.175 15.171 1.00 86.44 89 LYS A CA 1
ATOM 669 C C . LYS A 1 89 ? 0.877 7.970 14.808 1.00 86.44 89 LYS A C 1
ATOM 671 O O . LYS A 1 89 ? 1.477 8.867 14.225 1.00 86.44 89 LYS A O 1
ATOM 676 N N . LEU A 1 90 ? 1.427 6.785 15.066 1.00 85.50 90 LEU A N 1
ATOM 677 C CA . LEU A 1 90 ? 2.810 6.459 14.702 1.00 85.50 90 LEU A CA 1
ATOM 678 C C . LEU A 1 90 ? 3.041 6.558 13.186 1.00 85.50 90 LEU A C 1
ATOM 680 O O . LEU A 1 90 ? 4.027 7.143 12.751 1.00 85.50 90 LEU A O 1
ATOM 684 N N . LEU A 1 91 ? 2.098 6.065 12.376 1.00 85.75 91 LEU A N 1
ATOM 685 C CA . LEU A 1 91 ? 2.169 6.211 10.919 1.00 85.75 91 LEU A CA 1
ATOM 686 C C . LEU A 1 91 ? 2.117 7.676 10.471 1.00 85.75 91 LEU A C 1
ATOM 688 O O . LEU A 1 91 ? 2.780 8.035 9.503 1.00 85.75 91 LEU A O 1
ATOM 692 N N . SER A 1 92 ? 1.342 8.529 11.145 1.00 84.31 92 SER A N 1
ATOM 693 C CA . SER A 1 92 ? 1.277 9.958 10.816 1.00 84.31 92 SER A CA 1
ATOM 694 C C . SER A 1 92 ? 2.590 10.696 11.113 1.00 84.31 92 SER A C 1
ATOM 696 O O . SER A 1 92 ? 2.929 11.640 10.400 1.00 84.31 92 SER A O 1
ATOM 698 N N . GLU A 1 93 ? 3.339 10.239 12.125 1.00 81.12 93 GLU A N 1
ATOM 699 C CA . GLU A 1 93 ? 4.667 10.748 12.490 1.00 81.12 93 GLU A CA 1
ATOM 700 C C . GLU A 1 93 ? 5.750 10.254 11.515 1.00 81.12 93 GLU A C 1
ATOM 702 O O . GLU A 1 93 ? 6.630 11.019 11.130 1.00 81.12 93 GLU A O 1
ATOM 707 N N . GLU A 1 94 ? 5.671 8.993 11.076 1.00 79.88 94 GLU A N 1
ATOM 708 C CA . GLU A 1 94 ? 6.604 8.403 10.104 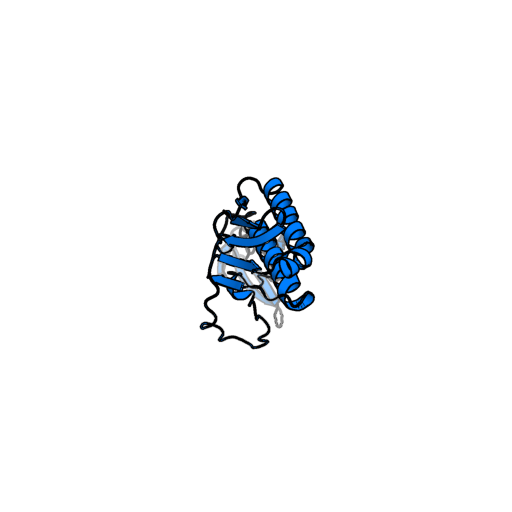1.00 79.88 94 GLU A CA 1
ATOM 709 C C . GLU A 1 94 ? 6.388 8.943 8.677 1.00 79.88 94 GLU A C 1
ATOM 711 O O . GLU A 1 94 ? 7.346 9.192 7.943 1.00 79.88 94 GLU A O 1
ATOM 716 N N . PHE A 1 95 ? 5.130 9.157 8.285 1.00 80.69 95 PHE A N 1
ATOM 717 C CA . PHE A 1 95 ? 4.730 9.622 6.957 1.00 80.69 95 PHE A CA 1
ATOM 718 C C . PHE A 1 95 ? 4.057 10.997 7.041 1.00 80.69 95 PHE A C 1
ATOM 720 O O . PHE A 1 95 ? 2.841 11.128 6.849 1.00 80.69 95 PHE A O 1
ATOM 727 N N . GLU A 1 96 ? 4.857 12.040 7.290 1.00 73.50 96 GLU A N 1
ATOM 728 C CA . GLU A 1 96 ? 4.371 13.421 7.406 1.00 73.50 96 GLU A CA 1
ATOM 729 C C . GLU A 1 96 ? 3.400 13.805 6.271 1.00 73.50 96 GLU A C 1
ATOM 731 O O . GLU A 1 96 ? 3.623 13.510 5.093 1.00 73.50 96 GLU A O 1
ATOM 736 N N . LYS A 1 97 ? 2.313 14.510 6.623 1.00 69.62 97 LYS A N 1
ATOM 737 C CA . LYS A 1 97 ? 1.277 15.008 5.690 1.00 69.62 97 LYS A CA 1
ATOM 738 C C . LYS A 1 97 ? 0.552 13.915 4.886 1.00 69.62 97 LYS A C 1
ATOM 740 O O . LYS A 1 97 ? 0.008 14.203 3.817 1.00 69.62 97 LYS A O 1
ATOM 745 N N . THR A 1 98 ? 0.536 12.677 5.380 1.00 73.94 98 THR A N 1
ATOM 746 C CA . THR A 1 98 ? -0.159 11.560 4.714 1.00 73.94 98 THR A CA 1
ATOM 747 C C . THR A 1 98 ? -1.471 11.186 5.395 1.00 73.94 98 THR A C 1
ATOM 749 O O . THR A 1 98 ? -2.421 10.821 4.697 1.00 73.94 98 THR A O 1
ATOM 752 N N . ILE A 1 99 ? -1.530 11.313 6.723 1.00 81.56 99 ILE A N 1
ATOM 753 C CA . ILE A 1 99 ? -2.694 10.986 7.548 1.00 81.56 99 ILE A CA 1
ATOM 754 C C . ILE A 1 99 ? -3.084 12.221 8.362 1.00 81.56 99 ILE A C 1
ATOM 756 O O . ILE A 1 99 ? -2.236 12.812 9.027 1.00 81.56 99 ILE A O 1
ATOM 760 N N . ASP A 1 100 ? -4.360 12.582 8.310 1.00 85.38 100 ASP A N 1
ATOM 761 C CA . ASP A 1 100 ? -4.990 13.574 9.173 1.00 85.38 100 ASP A CA 1
ATOM 762 C C . ASP A 1 100 ? -5.831 12.851 10.232 1.00 85.38 100 ASP A C 1
ATOM 764 O O . ASP A 1 100 ? -6.730 12.073 9.898 1.00 85.38 100 ASP A O 1
ATOM 768 N N . LEU A 1 101 ? -5.489 13.058 11.504 1.00 85.38 101 LEU A N 1
ATOM 769 C CA . LEU A 1 101 ? -6.108 12.401 12.652 1.00 85.38 101 LEU A CA 1
ATOM 770 C C . LEU A 1 101 ? -6.934 13.409 13.434 1.00 85.38 101 LEU A C 1
ATOM 772 O O . LEU A 1 101 ? -6.411 14.408 13.925 1.00 85.38 101 LEU A O 1
ATOM 776 N N . SER A 1 102 ? -8.212 13.100 13.617 1.00 86.00 102 SER A N 1
ATOM 777 C CA . SER A 1 102 ? -9.101 13.912 14.441 1.00 86.00 102 SER A CA 1
ATOM 778 C C . SER A 1 102 ? -9.997 13.060 15.329 1.00 86.00 102 SER A C 1
ATOM 780 O O . SER A 1 102 ? -10.300 11.898 15.045 1.00 86.00 102 SER A O 1
ATOM 782 N N . GLU A 1 103 ? -10.411 13.661 16.438 1.00 83.00 103 GLU A N 1
ATOM 783 C CA . GLU A 1 103 ? -11.329 13.069 17.402 1.00 83.00 103 GLU A CA 1
ATOM 784 C C . GLU A 1 103 ? -12.542 13.984 17.547 1.00 83.00 103 GLU A C 1
ATOM 786 O O . GLU A 1 103 ? -12.387 15.197 17.696 1.00 83.00 103 GLU A O 1
ATOM 791 N N . GLU A 1 104 ? -13.744 13.410 17.517 1.00 72.94 104 GLU A N 1
ATOM 792 C CA . GLU A 1 104 ? -14.984 14.157 17.719 1.00 72.94 104 GLU A CA 1
ATOM 793 C C . GLU A 1 104 ? -15.723 13.649 18.961 1.00 72.94 104 GLU A C 1
ATOM 795 O O . GLU A 1 104 ? -16.073 12.468 19.077 1.00 72.94 104 GLU A O 1
ATOM 800 N N . SER A 1 105 ? -15.967 14.566 19.899 1.00 60.28 105 SER A N 1
ATOM 801 C CA . SER A 1 105 ? -16.787 14.324 21.085 1.00 60.28 105 SER A CA 1
ATOM 802 C C . SER A 1 105 ? -18.258 14.343 20.701 1.00 60.28 105 SER A C 1
ATOM 804 O O . SER A 1 105 ? -18.784 15.357 20.241 1.00 60.28 105 SER A O 1
ATOM 806 N N . CYS A 1 106 ? -18.954 13.232 20.919 1.00 47.88 106 CYS A N 1
ATOM 807 C CA . CYS A 1 106 ? -20.363 13.154 20.582 1.00 47.88 106 CYS A CA 1
ATOM 808 C C . CYS A 1 106 ? -21.238 13.769 21.688 1.00 47.88 106 CYS A C 1
ATOM 810 O O . CYS A 1 106 ? -21.728 13.066 22.566 1.00 47.88 106 CYS A O 1
ATOM 812 N N . GLU A 1 107 ? -21.466 15.085 21.658 1.00 43.72 107 GLU A N 1
ATOM 813 C CA . GLU A 1 107 ? -22.358 15.766 22.620 1.00 43.72 107 GLU A CA 1
ATOM 814 C C . GLU A 1 107 ? -23.862 15.655 22.273 1.00 43.72 107 GLU A C 1
ATOM 816 O O . GLU A 1 107 ? -24.698 16.250 22.952 1.00 43.72 107 GLU A O 1
ATOM 821 N N . LYS A 1 108 ? -24.259 14.905 21.228 1.00 37.66 108 LYS A N 1
ATOM 822 C CA . LYS A 1 108 ? -25.584 15.088 20.595 1.00 37.66 108 LYS A CA 1
ATOM 823 C C . LYS A 1 108 ? -26.485 13.865 20.396 1.00 37.66 108 LYS A C 1
ATOM 825 O O . LYS A 1 108 ? -27.430 13.957 19.617 1.00 37.66 108 LYS A O 1
ATOM 830 N N . TYR A 1 109 ? -26.298 12.770 21.132 1.00 38.94 109 TYR A N 1
ATOM 831 C CA . TYR A 1 109 ? -27.270 11.663 21.135 1.00 38.94 109 TYR A CA 1
ATOM 832 C C . TYR A 1 109 ? -28.072 11.604 22.439 1.00 38.94 109 TYR A C 1
ATOM 834 O O . TYR A 1 109 ? -27.886 10.737 23.287 1.00 38.94 109 TYR A O 1
ATOM 842 N N . HIS A 1 110 ? -29.009 12.543 22.575 1.00 37.62 110 HIS A N 1
ATOM 843 C CA . HIS A 1 110 ? -30.224 12.326 23.355 1.00 37.62 110 HIS A CA 1
ATOM 844 C C . HIS A 1 110 ? -31.349 11.923 22.384 1.00 37.62 110 HIS A C 1
ATOM 846 O O . HIS A 1 110 ? -31.796 12.760 21.603 1.00 37.62 110 HIS A O 1
ATOM 852 N N . LEU A 1 111 ? -31.832 10.675 22.530 1.00 34.22 111 LEU A N 1
ATOM 853 C CA . LEU A 1 111 ? -33.143 10.131 22.091 1.00 34.22 111 LEU A CA 1
ATOM 854 C C . LEU A 1 111 ? -33.310 9.790 20.586 1.00 34.22 111 LEU A C 1
ATOM 856 O O . LEU A 1 111 ? -32.620 10.380 19.762 1.00 34.22 111 LEU A O 1
ATOM 860 N N . PRO A 1 112 ? -34.298 8.957 20.163 1.00 37.66 112 PRO A N 1
ATOM 861 C CA . PRO A 1 112 ? -35.059 7.882 20.820 1.00 37.66 112 PRO A CA 1
ATOM 862 C C . PRO A 1 112 ? -34.892 6.510 20.106 1.00 37.66 112 PRO A C 1
ATOM 864 O O . PRO A 1 112 ? -34.519 6.420 18.940 1.00 37.66 112 PRO A O 1
ATOM 867 N N . ILE A 1 113 ? -35.214 5.411 20.794 1.00 36.62 113 ILE A N 1
ATOM 868 C CA . ILE A 1 113 ? -35.210 4.057 20.215 1.00 36.62 113 ILE A CA 1
ATOM 869 C C . ILE A 1 113 ? -36.433 3.893 19.298 1.00 36.62 113 ILE A C 1
ATOM 871 O O . ILE A 1 113 ? -37.544 3.725 19.799 1.00 36.62 113 ILE A O 1
ATOM 875 N N . ASP A 1 114 ? -36.237 3.860 17.978 1.00 31.45 114 ASP A N 1
ATOM 876 C CA . ASP A 1 114 ? -37.266 3.397 17.041 1.00 31.45 114 ASP A CA 1
ATOM 877 C C . ASP A 1 114 ? -37.090 1.891 16.778 1.00 31.45 114 ASP A C 1
ATOM 879 O O . ASP A 1 114 ? -36.259 1.447 15.982 1.00 31.45 114 ASP A O 1
ATOM 883 N N . ARG A 1 115 ? -37.850 1.073 17.519 1.00 34.84 115 ARG A N 1
ATOM 884 C CA . ARG A 1 115 ? -37.748 -0.401 17.530 1.00 34.84 115 ARG A CA 1
ATOM 885 C C . ARG A 1 115 ? -38.241 -1.077 16.240 1.00 34.84 115 ARG A C 1
ATOM 887 O O . ARG A 1 115 ? -38.270 -2.303 16.183 1.00 34.84 115 ARG A O 1
ATOM 894 N N . HIS A 1 116 ? -38.604 -0.326 15.199 1.00 31.53 116 HIS A N 1
ATOM 895 C CA . HIS A 1 116 ? -39.230 -0.876 13.990 1.00 31.53 116 HIS A CA 1
ATOM 896 C C . HIS A 1 116 ? -38.313 -1.077 12.771 1.00 31.53 116 HIS A C 1
ATOM 898 O O . HIS A 1 116 ? -38.790 -1.539 11.734 1.00 31.53 116 HIS A O 1
ATOM 904 N N . LYS A 1 117 ? -36.997 -0.842 12.877 1.00 31.78 117 LYS A N 1
ATOM 905 C CA . LYS A 1 117 ? -36.025 -1.142 11.798 1.00 31.78 117 LYS A CA 1
ATOM 906 C C . LYS A 1 117 ? -35.067 -2.308 12.081 1.00 31.78 117 LYS A C 1
ATOM 908 O O . LYS A 1 117 ? -34.040 -2.441 11.425 1.00 31.78 117 LYS A O 1
ATOM 913 N N . LEU A 1 118 ? -35.432 -3.213 12.989 1.00 36.53 118 LEU A N 1
ATOM 914 C CA . LEU A 1 118 ? -34.766 -4.512 13.140 1.00 36.53 118 LEU A CA 1
ATOM 915 C C . LEU A 1 118 ? -35.142 -5.443 11.976 1.00 36.53 118 LEU A C 1
ATOM 917 O O . LEU A 1 118 ? -36.081 -6.232 12.069 1.00 36.53 118 LEU A O 1
ATOM 921 N N . LYS A 1 119 ? -34.400 -5.364 10.870 1.00 31.39 119 LYS A N 1
ATOM 922 C CA . LYS A 1 119 ? -34.282 -6.466 9.907 1.00 31.39 119 LYS A CA 1
ATOM 923 C C . LYS A 1 119 ? -32.818 -6.641 9.529 1.00 31.39 119 LYS A C 1
ATOM 925 O O . LYS A 1 119 ? -32.300 -5.893 8.711 1.00 31.39 119 LYS A O 1
ATOM 930 N N . GLY A 1 120 ? -32.182 -7.631 10.149 1.00 31.48 120 GLY A N 1
ATOM 931 C CA . GLY A 1 120 ? -30.803 -8.012 9.856 1.00 31.48 120 GLY A CA 1
ATOM 932 C C . GLY A 1 120 ? -30.155 -8.847 10.956 1.00 31.48 120 GLY A C 1
ATOM 933 O O . GLY A 1 120 ? -29.083 -8.502 11.426 1.00 31.48 120 GLY A O 1
ATOM 934 N N . THR A 1 121 ? -30.811 -9.913 11.418 1.00 39.69 121 THR A N 1
ATOM 935 C CA . THR A 1 121 ? -30.171 -10.963 12.227 1.00 39.69 121 THR A CA 1
ATOM 936 C C . THR A 1 121 ? -29.771 -12.115 11.313 1.00 39.69 121 THR A C 1
ATOM 938 O O . THR A 1 121 ? -30.609 -12.979 11.081 1.00 39.69 121 THR A O 1
ATOM 941 N N . VAL A 1 122 ? -28.540 -12.115 10.800 1.00 35.81 122 VAL A N 1
ATOM 942 C CA . VAL A 1 122 ? -27.771 -13.282 10.307 1.00 35.81 122 VAL A CA 1
ATOM 943 C C . VAL A 1 122 ? -26.308 -12.798 10.311 1.00 35.81 122 VAL A C 1
ATOM 945 O O . VAL A 1 122 ? -26.018 -11.788 9.683 1.00 35.81 122 VAL A O 1
ATOM 948 N N . THR A 1 123 ? -25.401 -13.254 11.185 1.00 35.38 123 THR A N 1
ATOM 949 C CA . THR A 1 123 ? -24.439 -14.363 10.953 1.00 35.38 123 THR A CA 1
ATOM 950 C C . THR A 1 123 ? -23.962 -14.545 9.508 1.00 35.38 123 THR A C 1
ATOM 952 O O . THR A 1 123 ? -23.694 -15.665 9.086 1.00 35.38 123 THR A O 1
ATOM 955 N N . ASP A 1 124 ? -23.867 -13.466 8.739 1.00 36.12 124 ASP A N 1
ATOM 956 C CA . ASP A 1 124 ? -23.122 -13.462 7.490 1.00 36.12 124 ASP A CA 1
ATOM 957 C C . ASP A 1 124 ? -21.691 -13.043 7.805 1.00 36.12 124 ASP A C 1
ATOM 959 O O . ASP A 1 124 ? -21.431 -11.891 8.143 1.00 36.12 124 ASP A O 1
ATOM 963 N N . MET A 1 125 ? -20.776 -14.014 7.708 1.00 35.84 125 MET A N 1
ATOM 964 C CA . MET A 1 125 ? -19.332 -13.797 7.631 1.00 35.84 125 MET A CA 1
ATOM 965 C C . MET A 1 125 ? -19.093 -12.563 6.758 1.00 35.84 125 MET A C 1
ATOM 967 O O . MET A 1 125 ? -19.377 -12.606 5.553 1.00 35.84 125 MET A O 1
ATOM 971 N N . LEU A 1 126 ? -18.621 -11.465 7.354 1.00 45.38 126 LEU A N 1
ATOM 972 C CA . LEU A 1 126 ? -18.305 -10.252 6.614 1.00 45.38 126 LEU A CA 1
ATOM 973 C C . LEU A 1 126 ? -17.183 -10.609 5.641 1.00 45.38 126 LEU A C 1
ATOM 975 O O . LEU A 1 126 ? -16.004 -10.620 5.980 1.00 45.38 126 LEU A O 1
ATOM 979 N N . LYS A 1 127 ? -17.542 -10.935 4.395 1.00 39.91 127 LYS A N 1
ATOM 980 C CA . LYS A 1 127 ? -16.590 -10.998 3.287 1.00 39.91 127 LYS A CA 1
ATOM 981 C C . LYS A 1 127 ? -16.209 -9.565 2.956 1.00 39.91 127 LYS A C 1
ATOM 983 O O . LYS A 1 127 ? -16.620 -9.032 1.924 1.00 39.91 127 LYS A O 1
ATOM 988 N N . LEU A 1 128 ? -15.403 -8.957 3.826 1.00 47.59 128 LEU A N 1
ATOM 989 C CA . LEU A 1 128 ? -14.617 -7.791 3.483 1.00 47.59 128 LEU A CA 1
ATOM 990 C C . LEU A 1 128 ? -13.632 -8.251 2.412 1.00 47.59 128 LEU A C 1
ATOM 992 O O . LEU A 1 128 ? -12.552 -8.777 2.654 1.00 47.59 128 LEU A O 1
ATOM 996 N N . SER A 1 129 ? -14.093 -8.206 1.169 1.00 42.91 129 SER A N 1
ATOM 997 C CA . SER A 1 129 ? -13.270 -8.565 0.037 1.00 42.91 129 SER A CA 1
ATOM 998 C C . SER A 1 129 ? -12.192 -7.492 -0.048 1.00 42.91 129 SER A C 1
ATOM 1000 O O . SER A 1 129 ? -12.473 -6.362 -0.441 1.00 42.91 129 SER A O 1
ATOM 1002 N N . MET A 1 130 ? -10.947 -7.871 0.249 1.00 45.97 130 MET A N 1
ATOM 1003 C CA . MET A 1 130 ? -9.733 -7.081 -0.003 1.00 45.97 130 MET A CA 1
ATOM 1004 C C . MET A 1 130 ? -9.694 -6.432 -1.402 1.00 45.97 130 MET A C 1
ATOM 1006 O O . MET A 1 130 ? -8.940 -5.498 -1.640 1.00 45.97 130 MET A O 1
ATOM 1010 N N . GLN A 1 131 ? -10.512 -6.903 -2.348 1.00 42.84 131 GLN A N 1
ATOM 1011 C CA . GLN A 1 131 ? -10.650 -6.365 -3.702 1.00 42.84 131 GLN A CA 1
ATOM 1012 C C . GLN A 1 131 ? -11.380 -5.014 -3.756 1.00 42.84 131 GLN A C 1
ATOM 1014 O O . GLN A 1 131 ? -11.190 -4.292 -4.726 1.00 42.84 131 GLN A O 1
ATOM 1019 N N . PHE A 1 132 ? -12.189 -4.672 -2.745 1.00 43.00 132 PHE A N 1
ATOM 1020 C CA . PHE A 1 132 ? -12.860 -3.369 -2.660 1.00 43.00 132 PHE A CA 1
ATOM 1021 C C . PHE A 1 132 ? -11.903 -2.249 -2.216 1.00 43.00 132 PHE A C 1
ATOM 1023 O O . PHE A 1 132 ? -12.116 -1.102 -2.585 1.00 43.00 132 PHE A O 1
ATOM 1030 N N . PHE A 1 133 ? -10.814 -2.584 -1.509 1.00 45.84 133 PHE A N 1
ATOM 1031 C CA . PHE A 1 133 ? -9.777 -1.628 -1.081 1.00 45.84 133 PHE A CA 1
ATOM 1032 C C . PHE A 1 133 ? -8.502 -1.685 -1.930 1.00 45.84 133 PHE A C 1
ATOM 1034 O O . PHE A 1 133 ? -7.753 -0.713 -2.012 1.00 45.84 133 PHE A O 1
ATOM 1041 N N . ALA A 1 134 ? -8.241 -2.813 -2.594 1.00 40.97 134 ALA A N 1
ATOM 1042 C CA . ALA A 1 134 ? -7.056 -3.001 -3.413 1.00 40.97 134 ALA A CA 1
ATOM 1043 C C . ALA A 1 134 ? -7.339 -2.696 -4.889 1.00 40.97 134 ALA A C 1
ATOM 1045 O O . ALA A 1 134 ? -7.738 -3.576 -5.652 1.00 40.97 134 ALA A O 1
ATOM 1046 N N . HIS A 1 135 ? -6.966 -1.502 -5.356 1.00 44.31 135 HIS A N 1
ATOM 1047 C CA . HIS A 1 135 ? -6.790 -1.285 -6.799 1.00 44.31 135 HIS A CA 1
ATOM 1048 C C . HIS A 1 135 ? -5.618 -2.084 -7.402 1.00 44.31 135 HIS A C 1
ATOM 1050 O O . HIS A 1 135 ? -5.436 -2.067 -8.619 1.00 44.31 135 HIS A O 1
ATOM 1056 N N . LYS A 1 136 ? -4.866 -2.862 -6.603 1.00 45.75 136 LYS A N 1
ATOM 1057 C CA . LYS A 1 136 ? -3.985 -3.931 -7.097 1.00 45.75 136 LYS A CA 1
ATOM 1058 C C . LYS A 1 136 ? -3.983 -5.150 -6.176 1.00 45.75 136 LYS A C 1
ATOM 1060 O O . LYS A 1 136 ? -3.364 -5.140 -5.118 1.00 45.75 136 LYS A O 1
ATOM 1065 N N . LYS A 1 137 ? -4.570 -6.257 -6.643 1.00 42.94 137 LYS A N 1
ATOM 1066 C CA . LYS A 1 137 ? -4.144 -7.594 -6.209 1.00 42.94 137 LYS A CA 1
ATOM 1067 C C . LYS A 1 137 ? -2.701 -7.796 -6.656 1.00 42.94 137 LYS A C 1
ATOM 1069 O O . LYS A 1 137 ? -2.419 -7.643 -7.841 1.00 42.94 137 LYS A O 1
ATOM 1074 N N . GLY A 1 138 ? -1.830 -8.141 -5.711 1.00 42.12 138 GLY A N 1
ATOM 1075 C CA . GLY A 1 138 ? -0.536 -8.789 -5.925 1.00 42.12 138 GLY A CA 1
ATOM 1076 C C . GLY A 1 138 ? 0.118 -8.550 -7.284 1.00 42.12 138 GLY A C 1
ATOM 1077 O O . GLY A 1 138 ? 0.109 -9.430 -8.142 1.00 42.12 138 GLY A O 1
ATOM 1078 N N . VAL A 1 139 ? 0.777 -7.405 -7.457 1.00 40.81 139 VAL A N 1
ATOM 1079 C CA . VAL A 1 139 ? 1.955 -7.415 -8.326 1.00 40.81 139 VAL A CA 1
ATOM 1080 C C . VAL A 1 139 ? 3.036 -8.041 -7.464 1.00 40.81 139 VAL A C 1
ATOM 1082 O O . VAL A 1 139 ? 3.569 -7.391 -6.569 1.00 40.81 139 VAL A O 1
ATOM 1085 N N . GLY A 1 140 ? 3.246 -9.343 -7.651 1.00 37.50 140 GLY A N 1
ATOM 1086 C CA . GLY A 1 140 ? 4.252 -10.105 -6.930 1.00 37.50 140 GLY A CA 1
ATOM 1087 C C . GLY A 1 140 ? 5.641 -9.479 -7.039 1.00 37.50 140 GLY A C 1
ATOM 1088 O O . GLY A 1 140 ? 5.866 -8.506 -7.760 1.00 37.50 140 GLY A O 1
ATOM 1089 N N . SER A 1 141 ? 6.587 -10.080 -6.323 1.00 47.34 141 SER A N 1
ATOM 1090 C CA . SER A 1 141 ? 8.026 -9.838 -6.435 1.00 47.34 141 SER A CA 1
ATOM 1091 C C . SER A 1 141 ? 8.538 -10.054 -7.875 1.00 47.34 141 SER A C 1
ATOM 1093 O O . SER A 1 141 ? 9.167 -11.051 -8.211 1.00 47.34 141 SER A O 1
ATOM 1095 N N . THR A 1 142 ? 8.221 -9.123 -8.772 1.00 48.03 142 THR A N 1
ATOM 1096 C CA . THR A 1 142 ? 8.685 -9.053 -10.163 1.00 48.03 142 THR A CA 1
ATOM 1097 C C . THR A 1 142 ? 9.112 -7.628 -10.515 1.00 48.03 142 THR A C 1
ATOM 1099 O O . THR A 1 142 ? 9.165 -7.257 -11.686 1.00 48.03 142 THR A O 1
ATOM 1102 N N . LYS A 1 143 ? 9.442 -6.816 -9.503 1.00 48.53 143 LYS A N 1
ATOM 1103 C CA . LYS A 1 143 ? 10.153 -5.538 -9.644 1.00 48.53 143 LYS A CA 1
ATOM 1104 C C . LYS A 1 143 ? 11.641 -5.717 -9.321 1.00 48.53 143 LYS A C 1
ATOM 1106 O O . LYS A 1 143 ? 12.221 -4.951 -8.564 1.00 48.53 143 LYS A O 1
ATOM 1111 N N . ASN A 1 144 ? 12.294 -6.699 -9.939 1.00 48.06 144 ASN A N 1
ATOM 1112 C CA . ASN A 1 144 ? 13.744 -6.614 -10.107 1.00 48.06 144 ASN A CA 1
ATOM 1113 C C . ASN A 1 144 ? 14.026 -5.540 -11.166 1.00 48.06 144 ASN A C 1
ATOM 1115 O O . ASN A 1 144 ? 14.074 -5.851 -12.354 1.00 48.06 144 ASN A O 1
ATOM 1119 N N . GLY A 1 145 ? 14.129 -4.280 -10.725 1.00 51.22 145 GLY A N 1
ATOM 1120 C CA . GLY A 1 145 ? 14.800 -3.175 -11.421 1.00 51.22 145 GLY A CA 1
ATOM 1121 C C . GLY A 1 145 ? 14.658 -3.159 -12.944 1.00 51.22 145 GLY A C 1
ATOM 1122 O O . GLY A 1 145 ? 15.644 -3.333 -13.660 1.00 51.22 145 GLY A O 1
ATOM 1123 N N . ARG A 1 146 ? 13.437 -2.949 -13.449 1.00 57.22 146 ARG A N 1
ATOM 1124 C CA . ARG A 1 146 ? 13.181 -2.828 -14.894 1.00 57.22 146 ARG A CA 1
ATOM 1125 C C . ARG A 1 146 ? 13.340 -1.411 -15.452 1.00 57.22 146 ARG A C 1
ATOM 1127 O O . ARG A 1 146 ? 13.016 -1.213 -16.612 1.00 57.22 146 ARG A O 1
ATOM 1134 N N . ASP A 1 147 ? 13.939 -0.506 -14.683 1.00 50.09 147 ASP A N 1
ATOM 1135 C CA . ASP A 1 147 ? 14.449 0.781 -15.175 1.00 50.09 147 ASP A CA 1
ATOM 1136 C C . ASP A 1 147 ? 15.972 0.742 -15.370 1.00 50.09 147 ASP A C 1
ATOM 1138 O O . ASP A 1 147 ? 16.682 1.719 -15.150 1.00 50.09 147 ASP A O 1
ATOM 1142 N N . SER A 1 148 ? 16.512 -0.406 -15.798 1.00 56.09 148 SER A N 1
ATOM 1143 C CA . SER A 1 148 ? 17.768 -0.337 -16.543 1.00 56.09 148 SER A CA 1
ATOM 1144 C C . SER A 1 148 ? 17.417 0.095 -17.960 1.00 56.09 148 SER A C 1
ATOM 1146 O O . SER A 1 148 ? 16.615 -0.573 -18.615 1.00 56.09 148 SER A O 1
ATOM 1148 N N . GLU A 1 149 ? 18.003 1.210 -18.411 1.00 58.84 149 GLU A N 1
ATOM 1149 C CA . GLU A 1 149 ? 18.031 1.615 -19.820 1.00 58.84 149 GLU A CA 1
ATOM 1150 C C . GLU A 1 149 ? 18.094 0.373 -20.703 1.00 58.84 149 GLU A C 1
ATOM 1152 O O . GLU A 1 149 ? 18.944 -0.499 -20.467 1.00 58.84 149 GLU A O 1
ATOM 1157 N N . SER A 1 150 ? 17.189 0.261 -21.684 1.00 56.66 150 SER A N 1
ATOM 1158 C CA . SER A 1 150 ? 17.179 -0.892 -22.580 1.00 56.66 150 SER A CA 1
ATOM 1159 C C . SER A 1 150 ? 18.559 -0.985 -23.228 1.00 56.66 150 SER A C 1
ATOM 1161 O O . SER A 1 150 ? 18.917 -0.226 -24.131 1.00 56.66 150 SER A O 1
ATOM 1163 N N . LYS A 1 151 ? 19.406 -1.886 -22.716 1.00 64.25 151 LYS A N 1
ATOM 1164 C CA . LYS A 1 151 ? 20.697 -2.156 -23.334 1.00 64.25 151 LYS A CA 1
ATOM 1165 C C . LYS A 1 151 ? 20.300 -2.694 -24.692 1.00 64.25 151 LYS A C 1
ATOM 1167 O O . LYS A 1 151 ? 19.685 -3.754 -24.754 1.00 64.25 151 LYS A O 1
ATOM 1172 N N . ARG A 1 152 ? 20.521 -1.899 -25.743 1.00 78.81 152 ARG A N 1
ATOM 1173 C CA . ARG A 1 152 ? 20.104 -2.159 -27.127 1.00 78.81 152 ARG A CA 1
ATOM 1174 C C . ARG A 1 152 ? 20.846 -3.398 -27.641 1.00 78.81 152 ARG A C 1
ATOM 1176 O O . ARG A 1 152 ? 21.743 -3.278 -28.470 1.00 78.81 152 ARG A O 1
ATOM 1183 N N . LEU A 1 153 ? 20.541 -4.570 -27.095 1.00 88.00 153 LEU A N 1
ATOM 1184 C CA . LEU A 1 153 ? 21.086 -5.869 -27.464 1.00 88.00 153 LEU A CA 1
ATOM 1185 C C . LEU A 1 153 ? 20.488 -6.295 -28.816 1.00 88.00 153 LEU A C 1
ATOM 1187 O O . LEU A 1 153 ? 19.551 -5.676 -29.319 1.00 88.00 153 LEU A O 1
ATOM 1191 N N . GLY A 1 154 ? 21.071 -7.315 -29.430 1.00 92.50 154 GLY A N 1
ATOM 1192 C CA . GLY A 1 154 ? 20.713 -7.827 -30.748 1.00 92.50 154 GLY A CA 1
ATOM 1193 C C . GLY A 1 154 ? 21.711 -7.463 -31.847 1.00 92.50 154 GLY A C 1
ATOM 1194 O O . GLY A 1 154 ? 22.757 -6.842 -31.610 1.00 92.50 154 GLY A O 1
ATOM 1195 N N . ALA A 1 155 ? 21.371 -7.881 -33.066 1.00 92.94 155 ALA A N 1
ATOM 1196 C CA . ALA A 1 155 ? 22.163 -7.631 -34.261 1.00 92.94 155 ALA A CA 1
ATOM 1197 C C . ALA A 1 155 ? 22.230 -6.131 -34.588 1.00 92.94 155 ALA A C 1
ATOM 1199 O O . ALA A 1 155 ? 21.260 -5.387 -34.436 1.00 92.94 155 ALA A O 1
ATOM 1200 N N . LYS A 1 156 ? 23.411 -5.690 -35.013 1.00 95.00 156 LYS A N 1
ATOM 1201 C CA . LYS A 1 156 ? 23.725 -4.328 -35.466 1.00 95.00 156 LYS A CA 1
ATOM 1202 C C . LYS A 1 156 ? 24.017 -4.268 -36.956 1.00 95.00 156 LYS A C 1
ATOM 1204 O O . LYS A 1 156 ? 24.013 -3.178 -37.528 1.00 95.00 156 LYS A O 1
ATOM 1209 N N . ARG A 1 157 ? 24.268 -5.425 -37.562 1.00 94.94 157 ARG A N 1
ATOM 1210 C CA . ARG A 1 157 ? 24.450 -5.613 -38.995 1.00 94.94 157 ARG A CA 1
ATOM 1211 C C . ARG A 1 157 ? 23.603 -6.791 -39.447 1.00 94.94 157 ARG A C 1
ATOM 1213 O O . ARG A 1 157 ? 23.467 -7.765 -38.706 1.00 94.94 157 ARG A O 1
ATOM 1220 N N . ALA A 1 158 ? 22.991 -6.645 -40.613 1.00 93.00 158 ALA A N 1
ATOM 1221 C CA . ALA A 1 158 ? 22.149 -7.667 -41.216 1.00 93.00 158 ALA A CA 1
ATOM 1222 C C . ALA A 1 158 ? 22.979 -8.626 -42.080 1.00 93.00 158 ALA A C 1
ATOM 1224 O O . ALA A 1 158 ? 24.128 -8.342 -42.417 1.00 93.00 158 ALA A O 1
ATOM 1225 N N . ASP A 1 159 ? 22.380 -9.759 -42.433 1.00 93.25 159 ASP A N 1
ATOM 1226 C CA . ASP A 1 159 ? 22.957 -10.714 -43.379 1.00 93.25 159 ASP A CA 1
ATOM 1227 C C . ASP A 1 159 ? 23.199 -10.055 -44.750 1.00 93.25 159 ASP A C 1
ATOM 1229 O O . ASP A 1 159 ? 22.377 -9.268 -45.219 1.00 93.25 159 ASP A O 1
ATOM 1233 N N . GLY A 1 160 ? 24.347 -10.329 -45.368 1.00 93.12 160 GLY A N 1
ATOM 1234 C CA . GLY A 1 160 ? 24.776 -9.755 -46.648 1.00 93.12 160 GLY A CA 1
ATOM 1235 C C . GLY A 1 160 ? 25.277 -8.306 -46.589 1.00 93.12 160 GLY A C 1
ATOM 1236 O O . GLY A 1 160 ? 25.706 -7.772 -47.612 1.00 93.12 160 GLY A O 1
ATOM 1237 N N . GLN A 1 161 ? 25.251 -7.653 -45.424 1.00 94.56 161 GLN A N 1
ATOM 1238 C CA . GLN A 1 161 ? 25.683 -6.262 -45.288 1.00 94.56 161 GLN A CA 1
ATOM 1239 C C . GLN A 1 161 ? 27.214 -6.146 -45.294 1.00 94.56 161 GLN A C 1
ATOM 1241 O O . GLN A 1 161 ? 27.892 -6.872 -44.566 1.00 94.56 161 GLN A O 1
ATOM 1246 N N . PHE A 1 162 ? 27.750 -5.189 -46.060 1.00 95.94 162 PHE A N 1
ATOM 1247 C CA . PHE A 1 162 ? 29.173 -4.848 -46.022 1.00 95.94 162 PHE A CA 1
ATOM 1248 C C . PHE A 1 162 ? 29.536 -4.137 -44.710 1.00 95.94 162 PHE A C 1
ATOM 1250 O O . PHE A 1 162 ? 28.829 -3.231 -44.251 1.00 95.94 162 PHE A O 1
ATOM 1257 N N . VAL A 1 163 ? 30.641 -4.548 -44.096 1.00 95.88 163 VAL A N 1
ATOM 1258 C CA . VAL A 1 163 ? 31.166 -4.007 -42.844 1.00 95.88 163 VAL A CA 1
ATOM 1259 C C . VAL A 1 163 ? 32.670 -3.810 -42.940 1.00 95.88 163 VAL A C 1
ATOM 1261 O O . VAL A 1 163 ? 33.357 -4.583 -43.594 1.00 95.88 163 VAL A O 1
ATOM 1264 N N . LEU A 1 164 ? 33.169 -2.792 -42.242 1.00 96.81 164 LEU A N 1
ATOM 1265 C CA . LEU A 1 164 ? 34.592 -2.621 -41.977 1.00 96.81 164 LEU A CA 1
ATOM 1266 C C . LEU A 1 164 ? 35.027 -3.439 -40.751 1.00 96.81 164 LEU A C 1
ATOM 1268 O O . LEU A 1 164 ? 34.215 -3.696 -39.851 1.00 96.81 164 LEU A O 1
ATOM 1272 N N . ALA A 1 165 ? 36.311 -3.768 -40.681 1.00 95.75 165 ALA A N 1
ATOM 1273 C CA . ALA A 1 165 ? 36.977 -4.324 -39.521 1.00 95.75 165 ALA A CA 1
ATOM 1274 C C . ALA A 1 165 ? 36.728 -3.436 -38.290 1.00 95.75 165 ALA A C 1
ATOM 1276 O O . ALA A 1 165 ? 36.694 -2.207 -38.357 1.00 95.75 165 ALA A O 1
ATOM 1277 N N . GLY A 1 166 ? 36.499 -4.069 -37.144 1.00 94.50 166 GLY A N 1
ATOM 1278 C CA . GLY A 1 166 ? 36.140 -3.416 -35.887 1.00 94.50 166 GLY A CA 1
ATOM 1279 C C . GLY A 1 166 ? 34.650 -3.093 -35.729 1.00 94.50 166 GLY A C 1
ATOM 1280 O O . GLY A 1 166 ? 34.217 -2.783 -34.617 1.00 94.50 166 GLY A O 1
ATOM 1281 N N . ASN A 1 167 ? 33.822 -3.207 -36.776 1.00 97.06 167 ASN A N 1
ATOM 1282 C CA . ASN A 1 167 ? 32.385 -2.971 -36.633 1.00 97.06 167 ASN A CA 1
ATOM 1283 C C . ASN A 1 167 ? 31.718 -4.007 -35.724 1.00 97.06 167 ASN A C 1
ATOM 1285 O O . ASN A 1 167 ? 31.928 -5.213 -35.849 1.00 97.06 167 ASN A O 1
ATOM 1289 N N . ILE A 1 168 ? 30.817 -3.528 -34.865 1.00 96.75 168 ILE A N 1
ATOM 1290 C CA . ILE A 1 168 ? 29.974 -4.384 -34.030 1.00 96.75 168 ILE A CA 1
ATOM 1291 C C . ILE A 1 168 ? 28.912 -5.057 -34.902 1.00 96.75 168 ILE A C 1
ATOM 1293 O O . ILE A 1 168 ? 28.133 -4.382 -35.577 1.00 96.75 168 ILE A O 1
ATOM 1297 N N . LEU A 1 169 ? 28.846 -6.384 -34.826 1.00 96.19 169 LEU A N 1
ATOM 1298 C CA . LEU A 1 169 ? 27.885 -7.217 -35.546 1.00 96.19 169 LEU A CA 1
ATOM 1299 C C . LEU A 1 169 ? 26.681 -7.558 -34.674 1.00 96.19 169 LEU A C 1
ATOM 1301 O O . LEU A 1 169 ? 25.541 -7.435 -35.119 1.00 96.19 169 LEU A O 1
ATOM 1305 N N . VAL A 1 170 ? 26.913 -7.953 -33.420 1.00 96.00 170 VAL A N 1
ATOM 1306 C CA . VAL A 1 170 ? 25.863 -8.356 -32.473 1.00 96.00 170 VAL A CA 1
ATOM 1307 C C . VAL A 1 170 ? 26.280 -7.961 -31.063 1.00 96.00 170 VAL A C 1
ATOM 1309 O O . VAL A 1 170 ? 27.380 -8.293 -30.637 1.00 96.00 170 VAL A O 1
ATOM 1312 N N . ARG A 1 171 ? 25.390 -7.309 -30.308 1.00 95.06 171 ARG A N 1
ATOM 1313 C CA . ARG A 1 171 ? 25.552 -7.170 -28.850 1.00 95.06 171 ARG A CA 1
ATOM 1314 C C . ARG A 1 171 ? 24.653 -8.179 -28.156 1.00 95.06 171 ARG A C 1
ATOM 1316 O O . ARG A 1 171 ? 23.445 -8.146 -28.361 1.00 95.06 171 ARG A O 1
ATOM 1323 N N . GLN A 1 172 ? 25.205 -9.062 -27.342 1.00 93.19 172 GLN A N 1
ATOM 1324 C CA . GLN A 1 172 ? 24.448 -10.129 -26.682 1.00 93.19 172 GLN A CA 1
ATOM 1325 C C . GLN A 1 172 ? 24.930 -10.321 -25.243 1.00 93.19 172 GLN A C 1
ATOM 1327 O O . GLN A 1 172 ? 25.888 -9.685 -24.823 1.00 93.19 172 GLN A O 1
ATOM 1332 N N . ARG A 1 173 ? 24.224 -11.156 -24.480 1.00 90.56 173 ARG A N 1
ATOM 1333 C CA . ARG A 1 173 ? 24.707 -11.703 -23.208 1.00 90.56 173 ARG A CA 1
ATOM 1334 C C . ARG A 1 173 ? 24.796 -13.210 -23.372 1.00 90.56 173 ARG A C 1
ATOM 1336 O O . ARG A 1 173 ? 23.829 -13.812 -23.834 1.00 90.56 173 ARG A O 1
ATOM 1343 N N . GLY A 1 174 ? 25.925 -13.805 -23.020 1.00 88.62 174 GLY A N 1
ATOM 1344 C CA . GLY A 1 174 ? 26.212 -15.186 -23.377 1.00 88.62 174 GLY A CA 1
ATOM 1345 C C . GLY A 1 174 ? 26.390 -15.371 -24.888 1.00 88.62 174 GLY A C 1
ATOM 1346 O O . GLY A 1 174 ? 26.509 -14.418 -25.656 1.00 88.62 174 GLY A O 1
ATOM 1347 N N . THR A 1 175 ? 26.426 -16.626 -25.330 1.00 89.88 175 THR A N 1
ATOM 1348 C CA . THR A 1 175 ? 26.802 -17.002 -26.705 1.00 89.88 175 THR A CA 1
ATOM 1349 C C . THR A 1 175 ? 25.613 -17.577 -27.472 1.00 89.88 175 THR A C 1
ATOM 1351 O O . THR A 1 175 ? 25.620 -18.727 -27.896 1.00 89.88 175 THR A O 1
ATOM 1354 N N . HIS A 1 176 ? 24.555 -16.778 -27.638 1.00 90.00 176 HIS A N 1
ATOM 1355 C CA . HIS A 1 176 ? 23.404 -17.177 -28.460 1.00 90.00 176 HIS A CA 1
ATOM 1356 C C . HIS A 1 176 ? 23.784 -17.280 -29.941 1.00 90.00 176 HIS A C 1
ATOM 1358 O O . HIS A 1 176 ? 23.347 -18.189 -30.647 1.00 90.00 176 HIS A O 1
ATOM 1364 N N . ILE A 1 177 ? 24.627 -16.353 -30.397 1.00 94.06 177 ILE A N 1
ATOM 1365 C CA . ILE A 1 177 ? 25.300 -16.404 -31.690 1.00 94.06 177 ILE A CA 1
ATOM 1366 C C . ILE A 1 177 ? 26.791 -16.580 -31.419 1.00 94.06 177 ILE A C 1
ATOM 1368 O O . ILE A 1 177 ? 27.377 -15.858 -30.613 1.00 94.06 177 ILE A O 1
ATOM 1372 N N . HIS A 1 178 ? 27.402 -17.556 -32.074 1.00 94.50 178 HIS A N 1
ATOM 1373 C CA . HIS A 1 178 ? 28.821 -17.851 -31.936 1.00 94.50 178 HIS A CA 1
ATOM 1374 C C . HIS A 1 178 ? 29.642 -17.021 -32.934 1.00 94.50 178 HIS A C 1
ATOM 1376 O O . HIS A 1 178 ? 29.160 -16.739 -34.036 1.00 94.50 178 HIS A O 1
ATOM 1382 N N . PRO A 1 179 ? 30.874 -16.621 -32.583 1.00 96.06 179 PRO A N 1
ATOM 1383 C CA . PRO A 1 179 ? 31.798 -16.083 -33.570 1.00 96.06 179 PRO A CA 1
ATOM 1384 C C . PRO A 1 179 ? 32.094 -17.161 -34.621 1.00 96.06 179 PRO A C 1
ATOM 1386 O O . PRO A 1 179 ? 32.383 -18.311 -34.286 1.00 96.06 179 PRO A O 1
ATOM 1389 N N . GLY A 1 180 ? 31.942 -16.797 -35.887 1.00 95.25 180 GLY A N 1
ATOM 1390 C CA . GLY A 1 180 ? 32.320 -17.594 -37.042 1.00 95.25 180 GLY A CA 1
ATOM 1391 C C . GLY A 1 180 ? 33.659 -17.132 -37.609 1.00 95.25 180 GLY A C 1
ATOM 1392 O O . GLY A 1 180 ? 34.554 -16.706 -36.883 1.00 95.25 180 GLY A O 1
ATOM 1393 N N . GLU A 1 181 ? 33.796 -17.219 -38.925 1.00 96.06 181 GLU A N 1
ATOM 1394 C CA . GLU A 1 181 ? 35.027 -16.850 -39.617 1.00 96.06 181 GLU A CA 1
ATOM 1395 C C . GLU A 1 181 ? 35.229 -15.331 -39.598 1.00 96.06 181 GLU A C 1
ATOM 1397 O O . GLU A 1 181 ? 34.289 -14.576 -39.839 1.00 96.06 181 GLU A O 1
ATOM 1402 N N . ASN A 1 182 ? 36.444 -14.883 -39.276 1.00 97.38 182 ASN A N 1
ATOM 1403 C CA . ASN A 1 182 ? 36.819 -13.468 -39.175 1.00 97.38 182 ASN A CA 1
ATOM 1404 C C . ASN A 1 182 ? 35.939 -12.618 -38.235 1.00 97.38 182 ASN A C 1
ATOM 1406 O O . ASN A 1 182 ? 35.751 -11.419 -38.455 1.00 97.38 182 ASN A O 1
ATOM 1410 N N . VAL A 1 183 ? 35.414 -13.222 -37.164 1.00 97.44 183 VAL A N 1
ATOM 1411 C CA . VAL A 1 183 ? 34.643 -12.528 -36.124 1.00 97.44 183 VAL A CA 1
ATOM 1412 C C . VAL A 1 183 ? 35.267 -12.767 -34.754 1.00 97.44 183 VAL A C 1
ATOM 1414 O O . VAL A 1 183 ? 35.480 -13.903 -34.342 1.00 97.44 183 VAL A O 1
ATOM 1417 N N . GLY A 1 184 ? 35.531 -11.683 -34.028 1.00 96.38 184 GLY A N 1
ATOM 1418 C CA . GLY A 1 184 ? 35.995 -11.712 -32.644 1.00 96.38 184 GLY A CA 1
ATOM 1419 C C . GLY A 1 184 ? 34.839 -11.619 -31.647 1.00 96.38 184 GLY A C 1
ATOM 1420 O O . GLY A 1 184 ? 33.759 -11.120 -31.970 1.00 96.38 184 GLY A O 1
ATOM 1421 N N . ARG A 1 185 ? 35.074 -12.075 -30.411 1.00 97.25 185 ARG A N 1
ATOM 1422 C CA . ARG A 1 185 ? 34.158 -11.916 -29.270 1.00 97.25 185 ARG A CA 1
ATOM 1423 C C . ARG A 1 185 ? 34.838 -11.096 -28.177 1.00 97.25 185 ARG A C 1
ATOM 1425 O O . ARG A 1 185 ? 35.924 -11.448 -27.729 1.00 97.25 185 ARG A O 1
ATOM 1432 N N . GLY A 1 186 ? 34.193 -10.013 -27.758 1.00 94.56 186 GLY A N 1
ATOM 1433 C CA . GLY A 1 186 ? 34.622 -9.194 -26.628 1.00 94.56 186 GLY A CA 1
ATOM 1434 C C . GLY A 1 186 ? 34.342 -9.861 -25.279 1.00 94.56 186 GLY A C 1
ATOM 1435 O O . GLY A 1 186 ? 33.582 -10.826 -25.192 1.00 94.56 186 GLY A O 1
ATOM 1436 N N . SER A 1 187 ? 34.918 -9.312 -24.208 1.00 93.44 187 SER A N 1
ATOM 1437 C CA . SER A 1 187 ? 34.672 -9.768 -22.830 1.00 93.44 187 SER A CA 1
ATOM 1438 C C . SER A 1 187 ? 33.223 -9.570 -22.368 1.00 93.44 187 SER A C 1
ATOM 1440 O O . SER A 1 187 ? 32.779 -10.250 -21.450 1.00 93.44 187 SER A O 1
ATOM 1442 N N . ASP A 1 188 ? 32.476 -8.670 -23.016 1.00 91.25 188 ASP A N 1
ATOM 1443 C CA . ASP A 1 188 ? 31.045 -8.426 -22.802 1.00 91.25 188 ASP A CA 1
ATOM 1444 C C . ASP A 1 188 ? 30.140 -9.252 -23.738 1.00 91.25 188 ASP A C 1
ATOM 1446 O O . ASP A 1 188 ? 28.962 -8.935 -23.889 1.00 91.25 188 ASP A O 1
ATOM 1450 N N . ASP A 1 189 ? 30.694 -10.276 -24.396 1.00 93.94 189 ASP A N 1
ATOM 1451 C CA . ASP A 1 189 ? 30.046 -11.142 -25.390 1.00 93.94 189 ASP A CA 1
ATOM 1452 C C . ASP A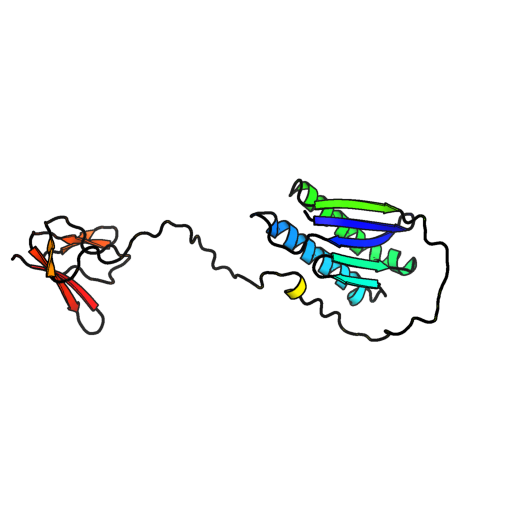 1 189 ? 29.649 -10.471 -26.715 1.00 93.94 189 ASP A C 1
ATOM 1454 O O . ASP A 1 189 ? 29.035 -11.109 -27.580 1.00 93.94 189 ASP A O 1
ATOM 1458 N N . THR A 1 190 ? 30.032 -9.209 -26.927 1.00 95.56 190 THR A N 1
ATOM 1459 C CA . THR A 1 190 ? 29.818 -8.514 -28.201 1.00 95.56 190 THR A CA 1
ATOM 1460 C C . THR A 1 190 ? 30.635 -9.159 -29.321 1.00 95.56 190 THR A C 1
ATOM 1462 O O . THR A 1 190 ? 31.832 -9.396 -29.170 1.00 95.56 190 THR A O 1
ATOM 1465 N N . LEU A 1 191 ? 30.002 -9.402 -30.470 1.00 97.31 191 LEU A N 1
ATOM 1466 C CA . LEU A 1 191 ? 30.660 -9.900 -31.678 1.00 97.31 191 LEU A CA 1
ATOM 1467 C C . LEU A 1 191 ? 31.033 -8.744 -32.606 1.00 97.31 191 LEU A C 1
ATOM 1469 O O . LEU A 1 191 ? 30.195 -7.873 -32.865 1.00 97.31 191 LEU A O 1
ATOM 1473 N N . PHE A 1 192 ? 32.258 -8.755 -33.128 1.00 97.31 192 PHE A N 1
ATOM 1474 C CA . PHE A 1 192 ? 32.790 -7.713 -34.010 1.00 97.31 192 PHE A CA 1
ATOM 1475 C C . PHE A 1 192 ? 33.585 -8.295 -35.185 1.00 97.31 192 PHE A C 1
ATOM 1477 O O . PHE A 1 192 ? 34.143 -9.386 -35.085 1.00 97.31 192 PHE A O 1
ATOM 1484 N N . ALA A 1 193 ? 33.625 -7.570 -36.303 1.00 97.75 193 ALA A N 1
ATOM 1485 C CA . ALA A 1 193 ? 34.352 -7.972 -37.506 1.00 97.75 193 ALA A CA 1
ATOM 1486 C C . ALA A 1 193 ? 35.873 -7.826 -37.322 1.00 97.75 193 ALA A C 1
ATOM 1488 O O . ALA A 1 193 ? 36.329 -6.809 -36.803 1.00 97.75 193 ALA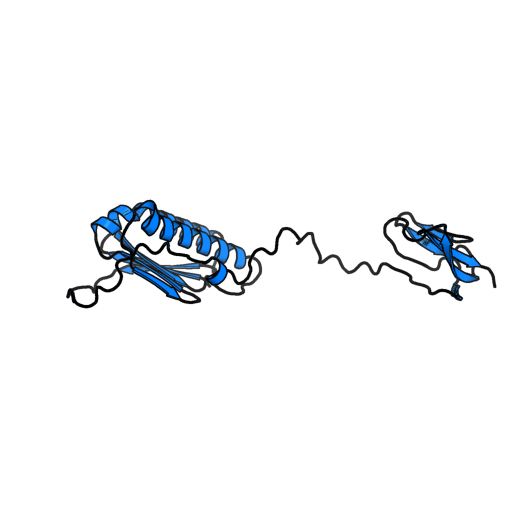 A O 1
ATOM 1489 N N . LEU A 1 194 ? 36.657 -8.811 -37.762 1.00 96.75 194 LEU A N 1
ATOM 1490 C CA . LEU A 1 194 ? 38.128 -8.742 -37.774 1.00 96.75 194 LEU A CA 1
ATOM 1491 C C . LEU A 1 194 ? 38.684 -8.218 -39.103 1.00 96.75 194 LEU A C 1
ATOM 1493 O O . LEU A 1 194 ? 39.791 -7.689 -39.124 1.00 96.75 194 LEU A O 1
ATOM 1497 N N . ILE A 1 195 ? 37.916 -8.352 -40.184 1.00 97.06 195 ILE A N 1
ATOM 1498 C CA . ILE A 1 195 ? 38.266 -7.895 -41.532 1.00 97.06 195 ILE A CA 1
ATOM 1499 C C . ILE A 1 195 ? 37.102 -7.111 -42.144 1.00 97.06 195 ILE A C 1
ATOM 1501 O O . ILE A 1 195 ? 35.970 -7.193 -41.657 1.00 97.06 195 ILE A O 1
ATOM 1505 N N . ASP A 1 196 ? 37.383 -6.403 -43.234 1.00 96.94 196 ASP A N 1
ATOM 1506 C CA . ASP A 1 196 ? 36.359 -5.830 -44.105 1.00 96.94 196 ASP A CA 1
ATOM 1507 C C . ASP A 1 196 ? 35.704 -6.938 -44.945 1.00 96.94 196 ASP A C 1
ATOM 1509 O O . ASP A 1 196 ? 36.378 -7.867 -45.396 1.00 96.94 196 ASP A O 1
ATOM 1513 N N . GLY A 1 197 ? 34.394 -6.853 -45.171 1.00 96.56 197 GLY A N 1
ATOM 1514 C CA . GLY A 1 197 ? 33.685 -7.847 -45.976 1.00 96.56 197 GLY A CA 1
ATOM 1515 C C . GLY A 1 197 ? 32.183 -7.890 -45.728 1.00 96.56 197 GLY A C 1
ATOM 1516 O O . GLY A 1 197 ? 31.611 -7.005 -45.090 1.00 96.56 197 GLY A O 1
ATOM 1517 N N . LYS A 1 198 ? 31.521 -8.938 -46.219 1.00 97.19 198 LYS A N 1
ATOM 1518 C CA . LYS A 1 198 ? 30.084 -9.163 -46.018 1.00 97.19 198 LYS A CA 1
ATOM 1519 C C . LYS A 1 198 ? 29.799 -10.050 -44.816 1.00 97.19 198 LYS A C 1
ATOM 1521 O O . LYS A 1 198 ? 30.392 -11.115 -44.645 1.00 97.19 198 LYS A O 1
ATOM 1526 N N . VAL A 1 199 ? 28.829 -9.626 -44.009 1.00 96.94 199 VAL A N 1
ATOM 1527 C CA . VAL A 1 199 ? 28.318 -10.385 -42.861 1.00 96.94 199 VAL A CA 1
ATOM 1528 C C . VAL A 1 199 ? 27.476 -11.561 -43.341 1.00 96.94 199 VAL A C 1
ATOM 1530 O O . VAL A 1 199 ? 26.609 -11.385 -44.193 1.00 96.94 199 VAL A O 1
ATOM 1533 N N . LYS A 1 200 ? 27.679 -12.741 -42.751 1.00 96.56 200 LYS A N 1
ATOM 1534 C CA . LYS A 1 200 ? 26.861 -13.926 -43.010 1.00 96.56 200 LYS A CA 1
ATOM 1535 C C . LYS A 1 200 ? 26.447 -14.623 -41.717 1.00 96.56 200 LYS A C 1
ATOM 1537 O O . LYS A 1 200 ? 27.303 -15.018 -40.925 1.00 96.56 200 LYS A O 1
ATOM 1542 N N . PHE A 1 201 ? 25.149 -14.805 -41.504 1.00 95.50 201 PHE A N 1
ATOM 1543 C CA . PHE A 1 201 ? 24.599 -15.581 -40.395 1.00 95.50 201 PHE A CA 1
ATOM 1544 C C . PHE A 1 201 ? 24.336 -17.021 -40.833 1.00 95.50 201 PHE A C 1
ATOM 1546 O O . PHE A 1 201 ? 23.532 -17.288 -41.721 1.00 95.50 201 PHE A O 1
ATOM 1553 N N . GLU A 1 202 ? 24.982 -17.975 -40.170 1.00 93.38 202 GLU A N 1
ATOM 1554 C CA . GLU A 1 202 ? 24.927 -19.391 -40.527 1.00 93.38 202 GLU A CA 1
ATOM 1555 C C . GLU A 1 202 ? 24.407 -20.231 -39.359 1.00 93.38 202 GLU A C 1
ATOM 1557 O O . GLU A 1 202 ? 24.639 -19.926 -38.186 1.00 93.38 202 GLU A O 1
ATOM 1562 N N . ARG A 1 203 ? 23.696 -21.318 -39.664 1.00 92.44 203 ARG A N 1
ATOM 1563 C CA . ARG A 1 203 ? 23.240 -22.274 -38.649 1.00 92.44 203 ARG A CA 1
ATOM 1564 C C . ARG A 1 203 ? 24.374 -23.241 -38.306 1.00 92.44 203 ARG A C 1
ATOM 1566 O O . ARG A 1 203 ? 25.066 -23.724 -39.196 1.00 92.44 203 ARG A O 1
ATOM 1573 N N . VAL A 1 204 ? 24.539 -23.542 -37.022 1.00 87.69 204 VAL A N 1
ATOM 1574 C CA . VAL A 1 204 ? 25.503 -24.520 -36.505 1.00 87.69 204 VAL A CA 1
ATOM 1575 C C . VAL A 1 204 ? 24.736 -25.629 -35.796 1.00 87.69 204 VAL A C 1
ATOM 1577 O O . VAL A 1 204 ? 24.136 -25.411 -34.745 1.00 87.69 204 VAL A O 1
ATOM 1580 N N . GLY A 1 205 ? 24.744 -26.830 -36.372 1.00 86.31 205 GLY A N 1
ATOM 1581 C CA . GLY A 1 205 ? 24.013 -27.974 -35.828 1.00 86.31 205 GLY A CA 1
ATOM 1582 C C . GLY A 1 205 ? 22.493 -27.768 -35.818 1.00 86.31 205 GLY A C 1
ATOM 1583 O O . GLY A 1 205 ? 21.935 -27.088 -36.682 1.00 86.31 205 GLY A O 1
ATOM 1584 N N . ARG A 1 206 ? 21.812 -28.381 -34.837 1.00 80.25 206 ARG A N 1
ATOM 1585 C CA . ARG A 1 206 ? 20.346 -28.334 -34.747 1.00 80.25 206 ARG A CA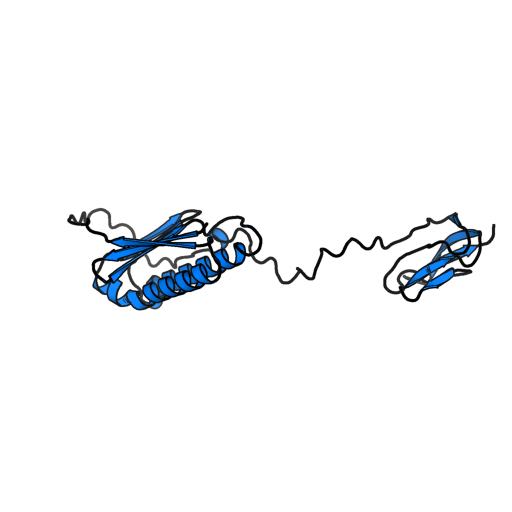 1
ATOM 1586 C C . ARG A 1 206 ? 19.848 -26.947 -34.351 1.00 80.25 206 ARG A C 1
ATOM 1588 O O . ARG A 1 206 ? 19.024 -26.413 -35.075 1.00 80.25 206 ARG A O 1
ATOM 1595 N N . ASP A 1 207 ? 20.388 -26.322 -33.306 1.00 82.25 207 ASP A N 1
ATOM 1596 C CA . ASP A 1 207 ? 19.816 -25.077 -32.752 1.00 82.25 207 ASP A CA 1
ATOM 1597 C C . ASP A 1 207 ? 20.808 -23.904 -32.650 1.00 82.25 207 ASP A C 1
ATOM 1599 O O . ASP A 1 207 ? 20.421 -22.789 -32.300 1.00 82.25 207 ASP A O 1
ATOM 1603 N N . GLY A 1 208 ? 22.082 -24.116 -32.989 1.00 87.81 208 GLY A N 1
ATOM 1604 C CA . GLY A 1 208 ? 23.111 -23.082 -32.921 1.00 87.81 208 GLY A CA 1
ATOM 1605 C C . GLY A 1 208 ? 23.079 -22.123 -34.111 1.00 87.81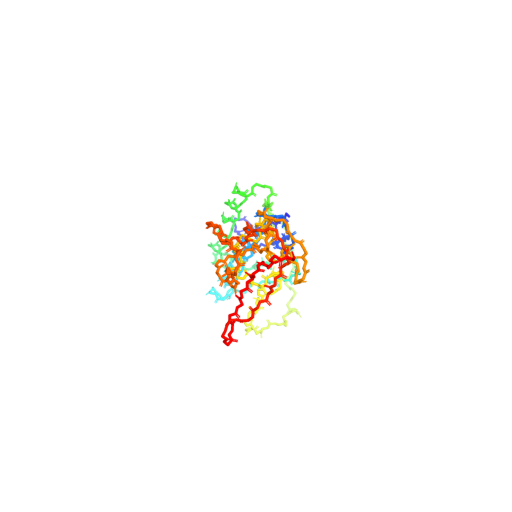 208 GLY A C 1
ATOM 1606 O O . GLY A 1 208 ? 22.672 -22.473 -35.221 1.00 87.81 208 GLY A O 1
ATOM 1607 N N . LYS A 1 209 ? 23.563 -20.899 -33.893 1.00 93.62 209 LYS A N 1
ATOM 1608 C CA . LYS A 1 209 ? 23.834 -19.911 -34.945 1.00 93.62 209 LYS A CA 1
ATOM 1609 C C . LYS A 1 209 ? 25.234 -19.340 -34.759 1.00 93.62 209 LYS A C 1
ATOM 1611 O O . LYS A 1 209 ? 25.673 -19.162 -33.623 1.00 93.62 209 LYS A O 1
ATOM 1616 N N . LYS A 1 210 ? 25.913 -19.026 -35.857 1.00 95.62 210 LYS A N 1
ATOM 1617 C CA . LYS A 1 210 ? 27.171 -18.275 -35.879 1.00 95.62 210 LYS A CA 1
ATOM 1618 C C . LYS A 1 210 ? 27.081 -17.113 -36.861 1.00 95.62 210 LYS A C 1
ATOM 1620 O O . LYS A 1 210 ? 26.234 -17.127 -37.752 1.00 95.62 210 LYS A O 1
ATOM 1625 N N . VAL A 1 211 ? 27.944 -16.122 -36.695 1.00 97.06 211 VAL A N 1
ATOM 1626 C CA . VAL A 1 211 ? 28.097 -15.016 -37.646 1.00 97.06 211 VAL A CA 1
ATOM 1627 C C . VAL A 1 211 ? 29.543 -14.948 -38.113 1.00 97.06 211 VAL A C 1
ATOM 1629 O O . VAL A 1 211 ? 30.450 -14.953 -37.286 1.00 97.06 211 VAL A O 1
ATOM 1632 N N . SER A 1 212 ? 29.739 -14.902 -39.424 1.00 96.94 212 SER A N 1
ATOM 1633 C CA . SER A 1 212 ? 31.040 -14.810 -40.089 1.00 96.94 212 SER A CA 1
ATOM 1634 C C . SER A 1 212 ? 31.120 -13.520 -40.910 1.00 96.94 212 SER A C 1
ATOM 1636 O O . SER A 1 212 ? 30.087 -12.953 -41.275 1.00 96.94 212 SER A O 1
ATOM 1638 N N . VAL A 1 213 ? 32.332 -13.080 -41.236 1.00 97.31 213 VAL A N 1
ATOM 1639 C CA . VAL A 1 213 ? 32.593 -12.039 -42.238 1.00 97.31 213 VAL A CA 1
ATOM 1640 C C . VAL A 1 213 ? 33.486 -12.622 -43.326 1.00 97.31 213 VAL A C 1
ATOM 1642 O O . VAL A 1 213 ? 34.564 -13.144 -43.039 1.00 97.31 213 VAL A O 1
ATOM 1645 N N . TYR A 1 214 ? 33.026 -12.540 -44.570 1.00 96.19 214 TYR A N 1
ATOM 1646 C CA . TYR A 1 214 ? 33.757 -13.005 -45.745 1.00 96.19 214 TYR A CA 1
ATOM 1647 C C . TYR A 1 214 ? 34.255 -11.809 -46.541 1.00 96.19 214 TYR A C 1
ATOM 1649 O O . TYR A 1 214 ? 33.474 -10.891 -46.795 1.00 96.19 214 TYR A O 1
ATOM 1657 N N . ALA A 1 215 ? 35.534 -11.825 -46.916 1.00 90.69 215 ALA A N 1
ATOM 1658 C CA . ALA A 1 215 ? 36.074 -10.840 -47.843 1.00 90.69 215 ALA A CA 1
ATOM 1659 C C . ALA A 1 215 ? 35.264 -10.885 -49.149 1.00 90.69 215 ALA A C 1
ATOM 1661 O O . ALA A 1 215 ? 34.967 -11.972 -49.651 1.00 90.69 215 ALA A O 1
ATOM 1662 N N . ASP A 1 216 ? 34.872 -9.709 -49.627 1.00 66.62 216 ASP A N 1
ATOM 1663 C CA . ASP A 1 216 ? 34.274 -9.522 -50.952 1.00 66.62 216 ASP A CA 1
ATOM 1664 C C . ASP A 1 216 ? 35.377 -9.368 -52.008 1.00 66.62 216 ASP A C 1
ATOM 1666 O O . ASP A 1 216 ? 36.413 -8.739 -51.680 1.00 66.62 216 ASP A O 1
#

pLDDT: mean 78.1, std 20.89, range [31.39, 97.75]

Secondary structure (DSSP, 8-state):
-EEEEEEEETTEEEEEEEES-SS---TTHHHHHHHHHHHHHHHHHIIIIIS----EEEEETTEEEEE--SHHHHHHHHHHHHHHHHHHHHHHHHSTTSEEEEEEE---------TT-------------TTTT-S-S---S--S---S-----EESS-TT-EE-TT-EEEE-SSSSEEE-TTEEE-TTS-EEESSSEEEEEEEETTTEEEEEEE--

Sequence (216 aa):
MIYAHFFKFGKLCSGFSISGHAGYADYGKDIACASVTSAVELTANGITEILGLPAELNLQENEIRLSLTKESDMIAAQPFLDALQLHLKLLSEEFEKTIDLSEESCEKYHLPIDRHKLKGTVTDMLKLSMQFFAHKKGVGSTKNGRDSESKRLGAKRADGQFVLAGNILVRQRGTHIHPGENVGRGSDDTLFALIDGKVKFERVGRDGKKVSVYAD